Protein AF-A0A809ZMF0-F1 (afdb_monomer)

Structure (mmCIF, N/CA/C/O backbone):
data_AF-A0A809ZMF0-F1
#
_entry.id   AF-A0A809ZMF0-F1
#
loop_
_atom_site.group_PDB
_atom_site.id
_atom_site.type_symbol
_atom_site.label_atom_id
_atom_site.label_alt_id
_atom_site.label_comp_id
_atom_site.label_asym_id
_atom_site.label_entity_id
_atom_site.label_seq_id
_atom_site.pdbx_PDB_ins_code
_atom_site.Cartn_x
_atom_site.Cartn_y
_atom_site.Cartn_z
_atom_site.occupancy
_atom_site.B_iso_or_equiv
_atom_site.auth_seq_id
_atom_site.auth_comp_id
_atom_site.auth_asym_id
_atom_site.auth_atom_id
_atom_site.pdbx_PDB_model_num
ATOM 1 N N . MET A 1 1 ? -4.262 -4.858 13.410 1.00 76.00 1 MET A N 1
ATOM 2 C CA . MET A 1 1 ? -3.604 -6.180 13.36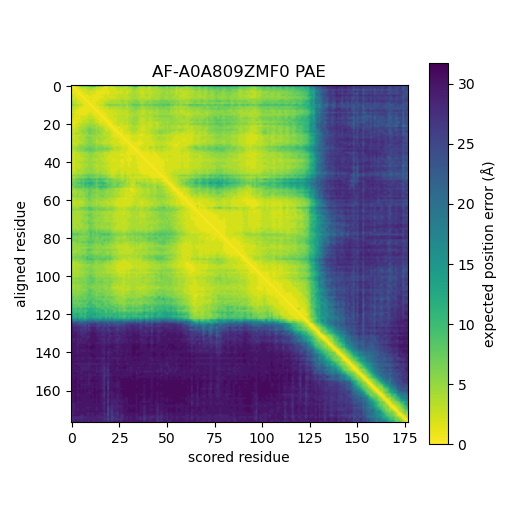9 1.00 76.00 1 MET A CA 1
ATOM 3 C C . MET A 1 1 ? -3.604 -6.639 11.927 1.00 76.00 1 MET A C 1
ATOM 5 O O . MET A 1 1 ? -4.575 -6.348 11.237 1.00 76.00 1 MET A O 1
ATOM 9 N N . ASP A 1 2 ? -2.528 -7.274 11.480 1.00 91.38 2 ASP A N 1
ATOM 10 C CA . ASP A 1 2 ? -2.318 -7.711 10.095 1.00 91.38 2 ASP A CA 1
ATOM 11 C C . ASP A 1 2 ? -2.327 -9.248 10.061 1.00 91.38 2 ASP A C 1
ATOM 13 O O . ASP A 1 2 ? -1.686 -9.885 10.899 1.00 91.38 2 ASP A O 1
ATOM 17 N N . LEU A 1 3 ? -3.128 -9.838 9.174 1.00 93.12 3 LEU A N 1
ATOM 18 C CA . 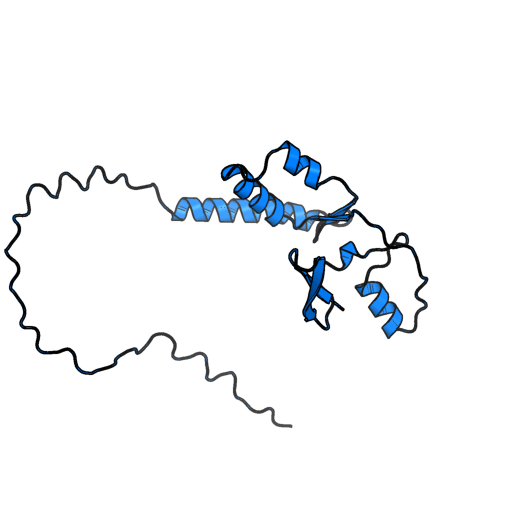LEU A 1 3 ? -3.384 -11.280 9.130 1.00 93.12 3 LEU A CA 1
ATOM 19 C C . LEU A 1 3 ? -3.165 -11.790 7.713 1.00 93.12 3 LEU A C 1
ATOM 21 O O . LEU A 1 3 ? -3.863 -11.361 6.792 1.00 93.12 3 LEU A O 1
ATOM 25 N N . ASP A 1 4 ? -2.271 -12.761 7.565 1.00 93.62 4 ASP A N 1
ATOM 26 C CA . ASP A 1 4 ? -2.007 -13.377 6.273 1.00 93.62 4 ASP A CA 1
ATOM 27 C C . ASP A 1 4 ? -2.771 -14.686 6.161 1.00 93.62 4 ASP A C 1
ATOM 29 O O . ASP A 1 4 ? -2.577 -15.613 6.947 1.00 93.62 4 ASP A O 1
ATOM 33 N N . PHE A 1 5 ? -3.634 -14.780 5.155 1.00 95.62 5 PHE A N 1
ATOM 34 C CA . PHE A 1 5 ? -4.376 -15.994 4.850 1.00 95.62 5 PHE A CA 1
ATOM 35 C C . PHE A 1 5 ? -3.988 -16.529 3.481 1.00 95.62 5 PHE A C 1
ATOM 37 O O . PHE A 1 5 ? -3.775 -15.777 2.530 1.00 95.62 5 PHE A O 1
ATOM 44 N N . ARG A 1 6 ? -3.984 -17.854 3.355 1.00 96.88 6 ARG A N 1
ATOM 45 C CA . ARG A 1 6 ? -3.911 -18.539 2.066 1.00 96.88 6 ARG A CA 1
ATOM 46 C C . ARG A 1 6 ? -5.195 -19.301 1.819 1.00 96.88 6 ARG A C 1
ATOM 48 O O . ARG A 1 6 ? -5.624 -20.079 2.666 1.00 96.88 6 ARG A O 1
ATOM 55 N N . PHE A 1 7 ? -5.782 -19.092 0.648 1.00 97.25 7 PHE A N 1
ATOM 56 C CA . PHE A 1 7 ? -6.872 -19.931 0.177 1.00 97.25 7 PHE A CA 1
ATOM 57 C C . PHE A 1 7 ? -6.319 -21.290 -0.266 1.00 97.25 7 PHE A C 1
ATOM 59 O O . PHE A 1 7 ? -5.388 -21.344 -1.072 1.00 97.25 7 PHE A O 1
ATOM 66 N N . ASP A 1 8 ? -6.856 -22.377 0.282 1.00 97.50 8 ASP A N 1
ATOM 67 C CA . ASP A 1 8 ? -6.567 -23.737 -0.163 1.00 97.50 8 ASP A CA 1
ATOM 68 C C . ASP A 1 8 ? -7.712 -24.229 -1.054 1.00 97.50 8 ASP A C 1
ATOM 70 O O . ASP A 1 8 ? -8.834 -24.454 -0.604 1.00 97.50 8 ASP A O 1
ATOM 74 N N . GLU A 1 9 ? -7.423 -24.390 -2.345 1.00 97.31 9 GLU A N 1
ATOM 75 C CA . GLU A 1 9 ? -8.412 -24.803 -3.345 1.00 97.31 9 GLU A CA 1
ATOM 76 C C . GLU A 1 9 ? -8.923 -26.233 -3.124 1.00 97.31 9 GLU A C 1
ATOM 78 O O . GLU A 1 9 ? -10.018 -26.568 -3.572 1.00 97.31 9 GLU A O 1
ATOM 83 N N . ARG A 1 10 ? -8.165 -27.083 -2.417 1.00 97.75 10 ARG A N 1
ATOM 84 C CA . ARG A 1 10 ? -8.522 -28.497 -2.215 1.00 97.75 10 ARG A CA 1
ATOM 85 C C . ARG A 1 10 ? -9.695 -28.664 -1.259 1.00 97.75 10 ARG A C 1
ATOM 87 O O . ARG A 1 10 ? -10.502 -29.567 -1.440 1.00 97.75 10 ARG A O 1
ATOM 94 N N . ASP A 1 11 ? -9.768 -27.812 -0.239 1.00 97.38 11 ASP A N 1
ATOM 95 C CA . ASP A 1 11 ? -10.825 -27.839 0.774 1.00 97.38 11 ASP A CA 1
ATOM 96 C C . ASP A 1 11 ? -11.678 -26.559 0.808 1.00 97.38 11 ASP A C 1
ATOM 98 O O . ASP A 1 11 ? -12.585 -26.466 1.634 1.00 97.38 11 ASP A O 1
ATOM 102 N N . GLN A 1 12 ? -11.436 -25.620 -0.119 1.00 97.62 12 GLN A N 1
ATOM 103 C CA . GLN A 1 12 ? -12.164 -24.357 -0.294 1.00 97.62 12 GLN A CA 1
ATOM 104 C C . GLN A 1 12 ? -12.179 -23.487 0.973 1.00 97.62 12 GLN A C 1
ATOM 106 O O . GLN A 1 12 ? -13.163 -22.805 1.271 1.00 97.62 12 GLN A O 1
ATOM 111 N N . LYS A 1 13 ? -11.089 -23.512 1.750 1.00 97.94 13 LYS A N 1
ATOM 112 C CA . LYS A 1 13 ? -10.972 -22.770 3.013 1.00 97.94 13 LYS A CA 1
ATOM 113 C C . LYS A 1 13 ? -9.764 -21.845 3.020 1.00 97.94 13 LYS A C 1
ATOM 115 O O . LYS A 1 13 ? -8.704 -22.156 2.484 1.00 97.94 13 LYS A O 1
ATOM 120 N N . TYR A 1 14 ? -9.912 -20.714 3.706 1.00 97.69 14 TYR A N 1
ATOM 121 C CA . TYR A 1 14 ? -8.783 -19.862 4.067 1.00 97.69 14 TYR A CA 1
ATOM 122 C C . TYR A 1 14 ? -8.079 -20.418 5.304 1.00 97.69 14 TYR A C 1
ATOM 124 O O . TYR A 1 14 ? -8.716 -20.723 6.313 1.00 97.69 14 TYR A O 1
ATOM 132 N N . LYS A 1 15 ? -6.755 -20.531 5.225 1.00 97.06 15 LYS A N 1
ATOM 133 C CA . LYS A 1 15 ? -5.882 -20.989 6.307 1.00 97.06 15 LYS A CA 1
ATOM 134 C C . LYS A 1 15 ? -4.989 -19.833 6.733 1.00 97.06 15 LYS A C 1
ATOM 136 O O . LYS A 1 15 ? -4.375 -19.194 5.878 1.00 97.06 15 LYS A O 1
ATOM 141 N N . LEU A 1 16 ? -4.956 -19.550 8.035 1.00 97.06 16 LEU A N 1
ATOM 142 C CA . LEU A 1 16 ? -4.083 -18.524 8.602 1.00 97.06 16 LEU A CA 1
ATOM 143 C C . LEU A 1 16 ? -2.626 -18.968 8.431 1.00 97.06 16 LEU A C 1
ATOM 145 O O . LEU A 1 16 ? -2.267 -20.070 8.843 1.00 97.06 16 LEU A O 1
ATOM 149 N N . LEU A 1 17 ? -1.820 -18.124 7.795 1.00 95.88 17 LEU A N 1
ATOM 150 C CA . LEU A 1 17 ? -0.385 -18.315 7.617 1.00 95.88 17 LEU A CA 1
ATOM 151 C C . LEU A 1 17 ? 0.405 -17.620 8.718 1.00 95.88 17 LEU A C 1
ATOM 153 O O . LEU A 1 17 ? 1.296 -18.231 9.298 1.00 95.88 17 LEU A O 1
ATOM 157 N N . ASP A 1 18 ? 0.081 -16.355 8.979 1.00 94.94 18 ASP A N 1
ATOM 158 C CA . ASP A 1 18 ? 0.818 -15.535 9.930 1.00 94.94 18 ASP A CA 1
ATOM 159 C C . ASP A 1 18 ? -0.102 -14.535 10.634 1.00 94.94 18 ASP A C 1
ATOM 161 O O . ASP A 1 18 ? -1.092 -14.046 10.078 1.00 94.94 18 ASP A O 1
ATOM 165 N N . PHE A 1 19 ? 0.250 -14.240 11.879 1.00 94.25 19 PHE A N 1
ATOM 166 C CA . PHE A 1 19 ? -0.406 -13.264 12.728 1.00 94.25 19 PHE A CA 1
ATOM 167 C C . PHE A 1 19 ? 0.614 -12.191 13.087 1.00 94.25 19 PHE A C 1
ATOM 169 O O . PHE A 1 19 ? 1.481 -12.390 13.935 1.00 94.25 19 PHE A O 1
ATOM 176 N N . ASN A 1 20 ? 0.488 -11.031 12.452 1.00 93.62 20 ASN A N 1
ATOM 177 C CA . ASN A 1 20 ? 1.397 -9.915 12.636 1.00 93.62 20 ASN A CA 1
ATOM 178 C C . ASN A 1 20 ? 0.768 -8.909 13.615 1.00 93.62 20 ASN A C 1
ATOM 180 O O . ASN A 1 20 ? -0.132 -8.152 13.221 1.00 93.62 20 ASN A O 1
ATOM 184 N N . PRO A 1 21 ? 1.229 -8.834 14.884 1.00 91.62 21 PRO A N 1
ATOM 185 C CA . PRO A 1 21 ? 0.686 -7.920 15.887 1.00 91.62 21 PRO A CA 1
ATOM 186 C C . PRO A 1 21 ? 1.174 -6.475 15.678 1.00 91.62 21 PRO A C 1
ATOM 188 O O . PRO A 1 21 ? 1.644 -5.803 16.589 1.00 91.62 21 PRO A O 1
ATOM 191 N N . ARG A 1 22 ? 1.094 -5.997 14.437 1.00 91.44 22 ARG A N 1
ATOM 192 C CA . ARG A 1 22 ? 1.467 -4.657 13.993 1.00 91.44 22 ARG A CA 1
ATOM 193 C C . ARG A 1 22 ? 0.468 -4.162 12.952 1.00 91.44 22 ARG A C 1
ATOM 195 O O . ARG A 1 22 ? -0.438 -4.881 12.526 1.00 91.44 22 ARG A O 1
ATOM 202 N N . ILE A 1 23 ? 0.621 -2.907 12.553 1.00 91.94 23 ILE A N 1
ATOM 203 C CA . ILE A 1 23 ? -0.071 -2.364 11.386 1.00 91.94 23 ILE A CA 1
ATOM 204 C C . ILE A 1 23 ? 0.662 -2.862 10.131 1.00 91.94 23 ILE A C 1
ATOM 206 O O . ILE A 1 23 ? 1.892 -2.801 10.052 1.00 91.94 23 ILE A O 1
ATOM 210 N N . GLY A 1 24 ? -0.090 -3.403 9.171 1.00 90.06 24 GLY A N 1
ATOM 211 C CA . GLY A 1 24 ? 0.446 -3.832 7.879 1.00 90.06 24 GLY A CA 1
ATOM 212 C C . GLY A 1 24 ? 0.831 -2.636 7.012 1.00 90.06 24 GLY A C 1
ATOM 213 O O . GLY A 1 24 ? 0.201 -1.588 7.098 1.00 90.06 24 GLY A O 1
ATOM 214 N N . ALA A 1 25 ? 1.836 -2.773 6.144 1.00 87.88 25 ALA A N 1
ATOM 215 C CA . ALA A 1 25 ? 2.306 -1.663 5.301 1.00 87.88 25 ALA A CA 1
ATOM 216 C C . ALA A 1 25 ? 1.202 -1.092 4.384 1.00 87.88 25 ALA A C 1
ATOM 218 O O . ALA A 1 25 ? 1.157 0.105 4.121 1.00 87.88 25 ALA A O 1
ATOM 219 N N . GLN A 1 26 ? 0.271 -1.945 3.959 1.00 91.25 26 GLN A N 1
ATOM 220 C CA . GLN A 1 26 ? -0.854 -1.615 3.083 1.00 91.25 26 GLN A CA 1
ATOM 221 C C . GLN A 1 26 ? -2.093 -1.085 3.822 1.00 91.25 26 GLN A C 1
ATOM 223 O O . GLN A 1 26 ? -3.161 -1.006 3.231 1.00 91.25 26 GLN A O 1
ATOM 228 N N . PHE A 1 27 ? -1.995 -0.713 5.104 1.00 92.06 27 PHE A N 1
ATOM 229 C CA . PHE A 1 27 ? -3.157 -0.387 5.948 1.00 92.06 27 PHE A CA 1
ATOM 230 C C . PHE A 1 27 ? -4.105 0.685 5.383 1.00 92.06 27 PHE A C 1
ATOM 232 O O . PHE A 1 27 ? -5.290 0.687 5.713 1.00 92.06 27 PHE A O 1
ATOM 239 N N . ARG A 1 28 ? -3.608 1.589 4.528 1.00 91.88 28 ARG A N 1
ATOM 240 C CA . ARG A 1 28 ? -4.425 2.627 3.881 1.00 91.88 28 ARG A CA 1
ATOM 241 C C . ARG A 1 28 ? -5.459 2.071 2.899 1.00 91.88 28 ARG A C 1
ATOM 243 O O . ARG A 1 28 ? -6.439 2.748 2.607 1.00 91.88 28 ARG A O 1
ATOM 250 N N . VAL A 1 29 ? -5.322 0.827 2.438 1.00 92.75 29 VAL A N 1
ATOM 251 C CA . VAL A 1 29 ? -6.387 0.178 1.652 1.00 92.75 29 VAL A CA 1
ATOM 252 C C . VAL A 1 29 ? -7.655 -0.056 2.476 1.00 92.75 29 VAL A C 1
ATOM 254 O O . VAL A 1 29 ? -8.724 -0.221 1.903 1.00 92.75 29 VAL A O 1
ATOM 257 N N . PHE A 1 30 ? -7.565 -0.006 3.808 1.00 91.62 30 PHE A N 1
ATOM 258 C CA . PHE A 1 30 ? -8.699 -0.130 4.725 1.00 91.62 30 PHE A CA 1
ATOM 259 C C . PHE A 1 30 ? -9.255 1.232 5.167 1.00 91.62 30 PHE A C 1
ATOM 261 O O . PHE A 1 30 ? -9.835 1.341 6.243 1.00 91.62 30 PHE A O 1
ATOM 268 N N . VAL A 1 31 ? -9.071 2.281 4.357 1.00 93.19 31 VAL A N 1
ATOM 269 C CA . VAL A 1 31 ? -9.739 3.569 4.579 1.00 93.19 31 VAL A CA 1
ATOM 270 C C . VAL A 1 31 ? -11.236 3.416 4.316 1.00 93.19 31 VAL A C 1
ATOM 272 O O . VAL A 1 31 ? -11.661 3.038 3.213 1.00 93.19 31 VAL A O 1
ATOM 275 N N . ASP A 1 32 ? -12.023 3.757 5.325 1.00 93.44 32 ASP A N 1
ATOM 276 C CA . ASP A 1 32 ? -13.479 3.735 5.269 1.00 93.44 32 ASP A CA 1
ATOM 277 C C . ASP A 1 32 ? -14.069 4.897 4.434 1.00 93.44 32 ASP A C 1
ATOM 279 O O . ASP A 1 32 ? -13.342 5.720 3.863 1.00 93.44 32 ASP A O 1
ATOM 283 N N . ASP A 1 33 ? -15.395 4.945 4.282 1.00 92.81 33 ASP A N 1
ATOM 284 C CA . ASP A 1 33 ? -16.080 5.982 3.494 1.00 92.81 33 ASP A CA 1
ATOM 285 C C . ASP A 1 33 ? -16.070 7.371 4.157 1.00 92.81 33 ASP A C 1
ATOM 287 O O . ASP A 1 33 ? -16.362 8.369 3.495 1.00 92.81 33 ASP A O 1
ATOM 291 N N . ASN A 1 34 ? -15.637 7.451 5.417 1.00 92.19 34 ASN A N 1
ATOM 292 C CA . ASN A 1 34 ? 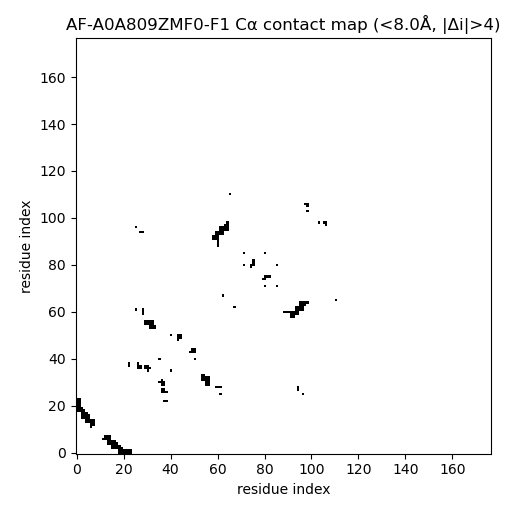-15.430 8.682 6.173 1.00 92.19 34 ASN A CA 1
ATOM 293 C C . ASN A 1 34 ? -13.936 9.071 6.306 1.00 92.19 34 ASN A C 1
ATOM 295 O O . ASN A 1 34 ? -13.590 9.993 7.047 1.00 92.19 34 ASN A O 1
ATOM 299 N N . GLY A 1 35 ? -13.033 8.393 5.587 1.00 90.94 35 GLY A N 1
ATOM 300 C CA . GLY A 1 35 ? -11.606 8.731 5.533 1.00 90.94 35 GLY A CA 1
ATOM 301 C C . GLY A 1 35 ? -10.770 8.265 6.734 1.00 90.94 35 GLY A C 1
ATOM 302 O O . GLY A 1 35 ? -9.611 8.675 6.869 1.00 90.94 35 GLY A O 1
ATOM 303 N N . LEU A 1 36 ? -11.319 7.425 7.611 1.00 94.44 36 LEU A N 1
ATOM 304 C CA . LEU A 1 36 ? -10.595 6.848 8.736 1.00 94.44 36 LEU A CA 1
ATOM 305 C C . LEU A 1 36 ? -9.824 5.602 8.283 1.00 94.44 36 LEU A C 1
ATOM 307 O O . LEU A 1 36 ? -10.399 4.650 7.763 1.00 94.44 36 LEU A O 1
ATOM 311 N N . ASP A 1 37 ? -8.510 5.613 8.498 1.00 93.69 37 ASP A N 1
ATOM 312 C CA . ASP A 1 37 ? -7.637 4.451 8.318 1.00 93.69 37 ASP A CA 1
ATOM 313 C C . ASP A 1 37 ? -7.329 3.762 9.658 1.00 93.69 37 ASP A C 1
ATOM 315 O O . ASP A 1 37 ? -7.604 4.291 10.738 1.00 93.69 37 ASP A O 1
ATOM 319 N N . VAL A 1 38 ? -6.714 2.579 9.586 1.00 92.56 38 VAL A N 1
ATOM 320 C CA . VAL A 1 38 ? -6.362 1.756 10.756 1.00 92.56 38 VAL A CA 1
ATOM 321 C C . VAL A 1 38 ? -5.437 2.488 11.734 1.00 92.56 38 VAL A C 1
ATOM 323 O O . VAL A 1 38 ? -5.591 2.336 12.945 1.00 92.56 38 VAL A O 1
ATOM 326 N N . ALA A 1 39 ? -4.486 3.286 11.241 1.00 94.25 39 ALA A N 1
ATOM 327 C CA . ALA A 1 39 ? -3.541 3.999 12.097 1.00 94.25 39 ALA A CA 1
ATOM 328 C C . ALA A 1 39 ? -4.233 5.143 12.854 1.00 94.25 39 ALA A C 1
ATOM 330 O O . ALA A 1 39 ? -4.044 5.293 14.060 1.00 94.25 39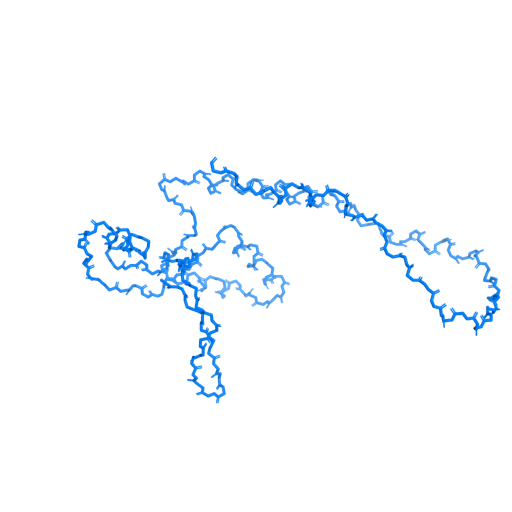 ALA A O 1
ATOM 331 N N . ARG A 1 40 ? -5.096 5.909 12.177 1.00 94.19 40 ARG A N 1
ATOM 332 C CA . ARG A 1 40 ? -5.925 6.954 12.795 1.00 94.19 40 ARG A CA 1
ATOM 333 C C . ARG A 1 40 ? -6.951 6.372 13.761 1.00 94.19 40 ARG A C 1
ATOM 335 O O . ARG A 1 40 ? -7.211 6.985 14.793 1.00 94.19 40 ARG A O 1
ATOM 342 N N . ALA A 1 41 ? -7.522 5.208 13.451 1.00 93.56 41 ALA A N 1
ATOM 343 C CA . ALA A 1 41 ? -8.418 4.500 14.358 1.00 93.56 41 ALA A CA 1
ATOM 344 C C . ALA A 1 41 ? -7.687 4.089 15.645 1.00 93.56 41 ALA A C 1
ATOM 346 O O . ALA A 1 41 ? -8.171 4.396 16.731 1.00 93.56 41 ALA A O 1
ATOM 347 N N . LEU A 1 42 ? -6.493 3.493 15.526 1.00 93.31 42 LEU A N 1
ATOM 348 C CA . LEU A 1 42 ? -5.651 3.137 16.673 1.00 93.31 42 LEU A CA 1
ATOM 349 C C . LEU A 1 42 ? -5.265 4.368 17.503 1.00 93.31 42 LEU A C 1
ATOM 351 O O . LEU A 1 42 ? -5.347 4.339 18.724 1.00 93.31 42 LEU A O 1
ATOM 355 N N . TYR A 1 43 ? -4.877 5.467 16.853 1.00 95.44 43 TYR A N 1
ATOM 356 C CA . TYR A 1 43 ? -4.566 6.716 17.548 1.00 95.44 43 TYR A CA 1
ATOM 357 C C . TYR A 1 43 ? -5.757 7.232 18.369 1.00 95.44 43 TYR A C 1
ATOM 359 O O . TYR A 1 43 ? -5.593 7.618 19.527 1.00 95.44 43 TYR A O 1
ATOM 367 N N . ARG A 1 44 ? -6.962 7.231 17.787 1.00 95.56 44 ARG A N 1
ATOM 368 C CA . ARG A 1 44 ? -8.180 7.667 18.484 1.00 95.56 44 ARG A CA 1
ATOM 369 C C . ARG A 1 44 ? -8.500 6.773 19.674 1.00 95.56 44 ARG A C 1
ATOM 371 O O . ARG A 1 44 ? -8.795 7.300 20.738 1.00 95.56 44 ARG A O 1
ATOM 378 N N . ASP A 1 45 ? -8.376 5.461 19.505 1.00 93.56 45 ASP A N 1
ATOM 379 C CA . ASP A 1 45 ? -8.571 4.481 20.575 1.00 93.56 45 ASP A CA 1
ATOM 380 C C . ASP A 1 45 ? -7.611 4.732 21.751 1.00 93.56 45 ASP A C 1
ATOM 382 O O . ASP A 1 45 ? -8.046 4.957 22.879 1.00 93.56 45 ASP A O 1
ATOM 386 N N . LEU A 1 46 ? -6.310 4.853 21.467 1.00 95.75 46 LEU A N 1
ATOM 387 C CA . LEU A 1 46 ? -5.276 5.111 22.477 1.00 95.75 46 LEU A CA 1
ATOM 388 C C . LEU A 1 46 ? -5.414 6.470 23.179 1.00 95.75 46 LEU A C 1
ATOM 390 O O . LEU A 1 46 ? -4.905 6.646 24.283 1.00 95.75 46 LEU A O 1
ATOM 394 N N . THR A 1 47 ? -6.078 7.439 22.548 1.00 97.94 47 THR A N 1
ATOM 395 C CA . THR A 1 47 ? -6.306 8.780 23.112 1.00 97.94 47 THR A CA 1
ATOM 396 C C . THR A 1 47 ? -7.714 8.967 23.681 1.00 97.94 47 THR A C 1
ATOM 398 O O . THR A 1 47 ? -8.069 10.079 24.068 1.00 97.94 47 THR A O 1
ATOM 401 N N . GLY A 1 48 ? -8.527 7.906 23.742 1.00 96.88 48 GLY A N 1
ATOM 402 C CA . GLY A 1 48 ? -9.892 7.954 24.275 1.00 96.88 48 GLY A CA 1
ATOM 403 C C . GLY A 1 48 ? -10.882 8.753 23.418 1.00 96.88 48 GLY A C 1
ATOM 404 O O . GLY A 1 48 ? -11.952 9.134 23.892 1.00 96.88 48 GLY A O 1
ATOM 405 N N . GLN A 1 49 ? -10.545 9.032 22.158 1.00 96.81 49 GLN A N 1
ATOM 406 C CA . GLN A 1 49 ? -11.436 9.711 21.223 1.00 96.81 49 GLN A CA 1
ATOM 407 C C . GLN A 1 49 ? -12.485 8.744 20.676 1.00 96.81 49 GLN A C 1
ATOM 409 O O . GLN A 1 49 ? -12.232 7.561 20.451 1.00 96.81 49 GLN A O 1
ATOM 414 N N . THR A 1 50 ? -13.672 9.263 20.371 1.00 91.88 50 THR A N 1
ATOM 415 C CA . THR A 1 50 ? -14.723 8.447 19.763 1.00 91.88 50 THR A CA 1
ATOM 416 C C . THR A 1 50 ? -14.377 8.081 18.315 1.00 91.88 50 THR A C 1
ATOM 418 O O . THR A 1 50 ? -13.989 8.916 17.487 1.00 91.88 50 THR A O 1
ATOM 421 N N . VAL A 1 51 ? -14.542 6.797 17.995 1.00 89.25 51 VAL A N 1
ATOM 422 C CA . VAL A 1 51 ? -14.428 6.263 16.635 1.00 89.25 51 VAL A CA 1
ATOM 423 C C . VAL A 1 51 ? -15.830 5.988 16.113 1.00 89.25 51 VAL A C 1
ATOM 425 O O . VAL A 1 51 ? -16.527 5.082 16.570 1.00 89.25 51 VAL A O 1
ATOM 428 N N . ARG A 1 52 ? -16.270 6.798 15.150 1.00 86.94 52 ARG A N 1
ATOM 429 C CA . ARG A 1 52 ? -17.567 6.612 14.503 1.00 86.94 52 ARG A CA 1
ATOM 430 C C . ARG A 1 52 ? -17.431 5.501 13.466 1.00 86.94 52 ARG A C 1
ATOM 432 O O . ARG A 1 52 ? -16.601 5.606 12.570 1.00 86.94 52 ARG A O 1
ATOM 439 N N . ARG A 1 53 ? -18.234 4.443 13.592 1.00 87.50 53 ARG A N 1
ATOM 440 C CA . ARG A 1 53 ? -18.260 3.363 12.598 1.00 87.50 53 ARG A CA 1
ATOM 441 C C . ARG A 1 53 ? -18.773 3.900 11.268 1.00 87.50 53 ARG A C 1
ATOM 443 O O . ARG A 1 53 ? -19.756 4.640 11.240 1.00 87.50 53 ARG A O 1
ATOM 450 N N . SER A 1 54 ? -18.133 3.484 10.190 1.00 91.06 54 SER A N 1
ATOM 451 C CA . SER A 1 54 ? -18.542 3.800 8.830 1.00 91.06 54 SER A CA 1
ATOM 452 C C . SER A 1 54 ? -18.272 2.589 7.924 1.00 91.06 54 SER A C 1
ATOM 454 O O . SER A 1 54 ? -17.832 1.541 8.416 1.00 91.06 54 SER A O 1
ATOM 456 N N . LYS A 1 55 ? -18.635 2.661 6.642 1.00 92.19 55 LYS A N 1
ATOM 457 C CA . LYS A 1 55 ? -18.557 1.486 5.765 1.00 92.19 55 LYS A CA 1
ATOM 458 C C . LYS A 1 55 ? -17.158 1.354 5.181 1.00 92.19 55 LYS A C 1
ATOM 460 O O . LYS A 1 55 ? -16.576 2.321 4.697 1.00 92.19 55 LYS A O 1
ATOM 465 N N . GLN A 1 56 ? -16.647 0.126 5.161 1.00 89.44 56 GLN A N 1
ATOM 466 C CA . GLN A 1 56 ? -15.452 -0.185 4.389 1.00 89.44 56 GLN A CA 1
ATOM 467 C C . GLN A 1 56 ? -15.728 0.032 2.895 1.00 89.44 56 GLN A C 1
ATOM 469 O O . GLN A 1 56 ? -16.799 -0.308 2.389 1.00 89.44 56 GLN A O 1
ATOM 474 N N . VAL A 1 57 ? -14.752 0.610 2.195 1.00 90.56 57 VAL A N 1
ATOM 475 C CA . VAL A 1 57 ? -14.811 0.822 0.746 1.00 90.56 57 VAL A CA 1
ATOM 476 C C . VAL A 1 57 ? -14.018 -0.275 0.047 1.00 90.56 57 VAL A C 1
ATOM 478 O O . VAL A 1 57 ? -12.788 -0.275 0.091 1.00 90.56 57 VAL A O 1
ATOM 481 N N . ASP A 1 58 ? -14.726 -1.171 -0.633 1.00 90.56 58 ASP A N 1
ATOM 482 C CA . ASP A 1 58 ? -14.124 -2.250 -1.417 1.00 90.56 58 ASP A CA 1
ATOM 483 C C . ASP A 1 58 ? -13.633 -1.777 -2.795 1.00 90.56 58 ASP A C 1
ATOM 485 O O . ASP A 1 58 ? -13.975 -0.697 -3.285 1.00 90.56 58 ASP A O 1
ATOM 489 N N . GLY A 1 59 ? -12.812 -2.606 -3.448 1.00 90.75 59 GLY A N 1
ATOM 490 C CA . GLY A 1 59 ? -12.316 -2.336 -4.802 1.00 90.75 59 GLY A CA 1
ATOM 491 C C . GLY A 1 59 ? -11.264 -1.225 -4.872 1.00 90.75 59 GLY A C 1
ATOM 492 O O . GLY A 1 59 ? -11.1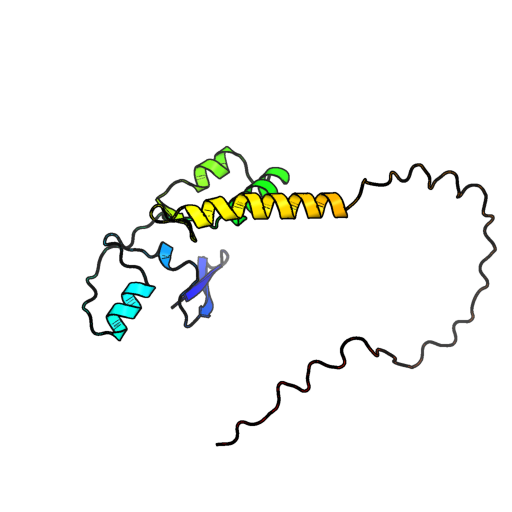09 -0.570 -5.910 1.00 90.75 59 GLY A O 1
ATOM 493 N N . ARG A 1 60 ? -10.550 -0.981 -3.767 1.00 92.25 60 ARG A N 1
ATOM 494 C CA . ARG A 1 60 ? -9.347 -0.148 -3.773 1.00 92.25 60 ARG A CA 1
ATOM 495 C C . ARG A 1 60 ? -8.180 -0.919 -4.387 1.00 92.25 60 ARG A C 1
ATOM 497 O O . ARG A 1 60 ? -7.989 -2.098 -4.113 1.00 92.25 60 ARG A O 1
ATOM 504 N N . VAL A 1 61 ? -7.401 -0.228 -5.207 1.00 93.50 61 VAL A N 1
ATOM 505 C CA . VAL A 1 61 ? -6.193 -0.738 -5.852 1.00 93.50 61 VAL A CA 1
ATOM 506 C C . VAL A 1 61 ? -5.010 -0.052 -5.194 1.00 93.50 61 VAL A C 1
ATOM 508 O O . VAL A 1 61 ? -4.870 1.167 -5.309 1.00 93.50 61 VAL A O 1
ATOM 511 N N . PHE A 1 62 ? -4.186 -0.827 -4.496 1.00 93.88 62 PHE A N 1
ATOM 512 C CA . PHE A 1 62 ? -2.928 -0.330 -3.954 1.00 93.88 62 PHE A CA 1
ATOM 513 C C . PHE A 1 62 ? -1.902 -0.211 -5.076 1.00 93.88 62 PHE A C 1
ATOM 515 O O . PHE A 1 62 ? -1.752 -1.145 -5.861 1.00 93.88 62 PHE A O 1
ATOM 522 N N . VAL A 1 63 ? -1.224 0.930 -5.150 1.00 95.00 63 VAL A N 1
ATOM 523 C CA . VAL A 1 63 ? -0.186 1.189 -6.147 1.00 95.00 63 VAL A CA 1
ATOM 524 C C . VAL A 1 63 ? 1.110 1.488 -5.410 1.00 95.00 63 VAL A C 1
ATOM 526 O O . VAL A 1 63 ? 1.167 2.448 -4.645 1.00 95.00 63 VAL A O 1
ATOM 529 N N . LEU A 1 64 ? 2.137 0.669 -5.633 1.00 94.56 64 LEU A N 1
ATOM 530 C CA . LEU A 1 64 ? 3.463 0.855 -5.049 1.00 94.56 64 LEU A CA 1
ATOM 531 C C . LEU A 1 64 ? 4.399 1.490 -6.073 1.00 94.56 64 LEU A C 1
ATOM 533 O O . LEU A 1 64 ? 5.085 0.820 -6.845 1.00 94.56 64 LEU A O 1
ATOM 537 N N . GLU A 1 65 ? 4.447 2.811 -6.096 1.00 92.62 65 GLU A N 1
ATOM 538 C CA . GLU A 1 65 ? 5.327 3.531 -7.004 1.00 92.62 65 GLU A CA 1
ATOM 539 C C . GLU A 1 65 ? 6.762 3.488 -6.495 1.00 92.62 65 GLU A C 1
ATOM 541 O O . GLU A 1 65 ? 6.977 3.548 -5.283 1.00 92.62 65 GLU A O 1
ATOM 546 N N . PRO A 1 66 ? 7.782 3.500 -7.367 1.00 92.88 66 PRO A N 1
ATOM 547 C CA . PRO A 1 66 ? 7.855 3.204 -8.810 1.00 92.88 66 PRO A CA 1
ATOM 548 C C . PRO A 1 66 ? 8.015 1.702 -9.136 1.00 92.88 66 PRO A C 1
ATOM 550 O O . PRO A 1 66 ? 8.192 1.315 -10.299 1.00 92.88 66 PRO A O 1
ATOM 553 N N . GLU A 1 67 ? 7.996 0.853 -8.115 1.00 92.19 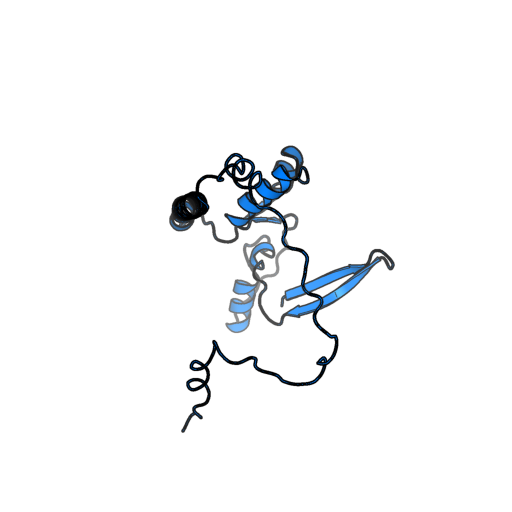67 GLU A N 1
ATOM 554 C CA . GLU A 1 67 ? 8.145 -0.597 -8.200 1.00 92.19 67 GLU A CA 1
ATOM 555 C C . GLU A 1 67 ? 7.075 -1.249 -9.085 1.00 92.19 67 GLU A C 1
ATOM 557 O O . GLU A 1 67 ? 7.429 -2.103 -9.899 1.00 92.19 67 GLU A O 1
ATOM 562 N N . ASP A 1 68 ? 5.824 -0.790 -9.035 1.00 93.75 68 ASP A N 1
ATOM 563 C CA . ASP A 1 68 ? 4.731 -1.285 -9.880 1.00 93.75 68 ASP A CA 1
ATOM 564 C C . ASP A 1 68 ? 5.022 -1.109 -11.368 1.00 93.75 68 ASP A C 1
ATOM 566 O O . ASP A 1 68 ? 4.768 -2.014 -12.168 1.00 93.75 68 ASP A O 1
ATOM 570 N N . LEU A 1 69 ? 5.617 0.022 -11.762 1.00 92.19 69 LEU A N 1
ATOM 571 C CA . LEU A 1 69 ? 6.018 0.235 -13.152 1.00 92.19 69 LEU A CA 1
ATOM 572 C C . LEU A 1 69 ? 7.120 -0.753 -13.546 1.00 92.19 69 LEU A C 1
ATOM 574 O O . LEU A 1 69 ? 7.066 -1.360 -14.617 1.00 92.19 69 LEU A O 1
ATOM 578 N N . ARG A 1 70 ? 8.115 -0.947 -12.674 1.00 92.19 70 ARG A N 1
ATOM 579 C CA . ARG A 1 70 ? 9.222 -1.879 -12.926 1.00 92.19 70 ARG A CA 1
ATOM 580 C C . ARG A 1 70 ? 8.722 -3.321 -13.039 1.00 92.19 70 ARG A C 1
ATOM 582 O O . ARG A 1 70 ? 9.148 -4.036 -13.947 1.00 92.19 70 ARG A O 1
ATOM 589 N N . ALA A 1 71 ? 7.820 -3.734 -12.152 1.00 94.56 71 ALA A N 1
ATOM 590 C CA . ALA A 1 71 ? 7.181 -5.044 -12.184 1.00 94.56 71 ALA A CA 1
ATOM 591 C C . ALA A 1 71 ? 6.358 -5.222 -13.467 1.00 94.56 71 ALA A C 1
ATOM 593 O O . ALA A 1 71 ? 6.556 -6.200 -14.184 1.00 94.56 71 ALA A O 1
ATOM 594 N N . SER A 1 72 ? 5.537 -4.230 -13.822 1.00 94.94 72 SER A N 1
ATOM 595 C CA . SER A 1 72 ? 4.713 -4.244 -15.038 1.00 94.94 72 SER A CA 1
ATOM 596 C C . SER A 1 72 ? 5.553 -4.396 -16.308 1.00 94.94 72 SER A C 1
ATOM 598 O O . SER A 1 72 ? 5.236 -5.222 -17.161 1.00 94.94 72 SER A O 1
ATOM 600 N N . VAL A 1 73 ? 6.667 -3.660 -16.425 1.00 93.94 73 VAL A N 1
ATOM 601 C CA . VAL A 1 73 ? 7.597 -3.786 -17.562 1.00 93.94 73 VAL A CA 1
ATOM 602 C C . VAL A 1 73 ? 8.227 -5.178 -17.613 1.00 93.94 73 VAL A C 1
ATOM 604 O O . VAL A 1 73 ? 8.359 -5.753 -18.694 1.00 93.94 73 VAL A O 1
ATOM 607 N N . ASN A 1 74 ? 8.614 -5.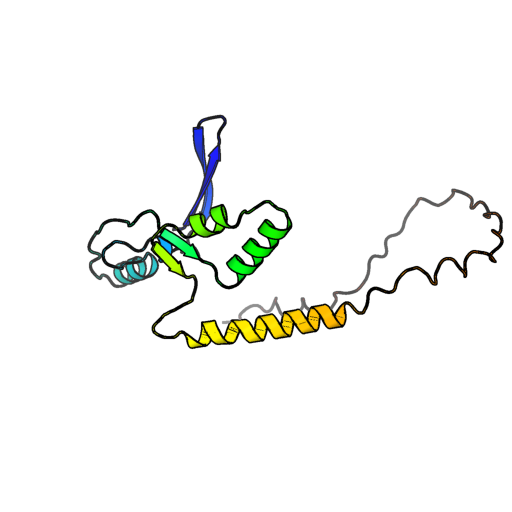739 -16.466 1.00 95.38 74 ASN A N 1
ATOM 608 C CA . ASN A 1 74 ? 9.182 -7.084 -16.410 1.00 95.38 74 ASN A CA 1
ATOM 609 C C . ASN A 1 74 ? 8.166 -8.153 -16.833 1.00 95.38 74 ASN A C 1
ATOM 611 O O . ASN A 1 74 ? 8.517 -9.020 -17.632 1.00 95.38 74 ASN A O 1
ATOM 615 N N . TYR A 1 75 ? 6.919 -8.067 -16.366 1.00 96.25 75 TYR A N 1
ATOM 616 C CA . TYR A 1 75 ? 5.856 -8.989 -16.768 1.00 96.25 75 TYR A CA 1
ATOM 617 C C . TYR A 1 75 ? 5.491 -8.845 -18.248 1.00 96.25 75 TYR A C 1
ATOM 619 O O . TYR A 1 75 ? 5.349 -9.847 -18.948 1.00 96.25 75 TYR A O 1
ATOM 627 N N . ALA A 1 76 ? 5.430 -7.616 -18.765 1.00 95.81 76 ALA A N 1
ATOM 628 C CA . ALA A 1 76 ? 5.185 -7.370 -20.184 1.00 95.81 76 ALA A CA 1
ATOM 629 C C . ALA A 1 76 ? 6.287 -7.977 -21.071 1.00 95.81 76 ALA A C 1
ATOM 631 O O . ALA A 1 76 ? 5.989 -8.627 -22.069 1.00 95.81 76 ALA A O 1
ATOM 632 N N . ARG A 1 77 ? 7.566 -7.848 -20.683 1.00 95.75 77 ARG A N 1
ATOM 633 C CA . ARG A 1 77 ? 8.702 -8.459 -21.406 1.00 95.75 77 ARG A CA 1
ATOM 634 C C . ARG A 1 77 ? 8.658 -9.986 -21.431 1.00 95.75 77 ARG A C 1
ATOM 636 O O . ARG A 1 77 ? 9.216 -10.587 -22.342 1.00 95.75 77 ARG A O 1
ATOM 643 N N . ARG A 1 78 ? 8.017 -10.604 -20.440 1.00 96.69 78 ARG A N 1
ATOM 644 C CA . ARG A 1 78 ? 7.808 -12.056 -20.362 1.00 96.69 78 ARG A CA 1
ATOM 645 C C . ARG A 1 78 ? 6.498 -12.507 -21.008 1.00 96.69 78 ARG A C 1
ATOM 647 O O . ARG A 1 78 ? 6.196 -13.690 -20.985 1.00 96.69 78 ARG A O 1
ATOM 654 N N . SER A 1 79 ? 5.735 -11.586 -21.601 1.00 94.75 79 SER A N 1
ATOM 655 C CA . SER A 1 79 ? 4.386 -11.840 -22.127 1.00 94.75 79 SER A CA 1
ATOM 656 C C . SER A 1 79 ? 3.393 -12.354 -21.070 1.00 94.75 79 SER A C 1
ATOM 658 O O . SER A 1 79 ? 2.374 -12.942 -21.412 1.00 94.75 79 SER A O 1
ATOM 660 N N . GLU A 1 80 ? 3.666 -12.098 -19.788 1.00 96.38 80 GLU A N 1
ATOM 661 C CA . GLU A 1 80 ? 2.808 -12.473 -18.653 1.00 96.38 80 GLU A CA 1
ATOM 662 C C . GLU A 1 80 ? 1.737 -11.403 -18.370 1.00 96.38 80 GLU A C 1
ATOM 664 O O . GLU A 1 80 ? 0.740 -11.671 -17.703 1.00 96.38 80 GLU A O 1
ATOM 669 N N . LEU A 1 81 ? 1.918 -10.184 -18.895 1.00 96.31 81 LEU A N 1
ATOM 670 C CA . LEU A 1 81 ? 0.994 -9.067 -18.712 1.00 96.31 81 LEU A CA 1
ATOM 671 C C . LEU A 1 81 ? 0.755 -8.326 -20.029 1.00 96.31 81 LEU A C 1
ATOM 673 O O . LEU A 1 81 ? 1.662 -7.713 -20.591 1.00 96.31 81 LEU A O 1
ATOM 677 N N . SER A 1 82 ? -0.489 -8.351 -20.509 1.00 96.38 82 SER A N 1
ATOM 678 C CA . SER A 1 82 ? -0.903 -7.568 -21.678 1.00 96.38 82 SER A CA 1
ATOM 679 C C . SER A 1 82 ? -1.212 -6.117 -21.300 1.00 96.38 82 SER A C 1
ATOM 681 O O . SER A 1 82 ? -1.623 -5.832 -20.176 1.00 96.38 82 SER A O 1
ATOM 683 N N . ALA A 1 83 ? -1.109 -5.193 -22.261 1.00 93.88 83 ALA A N 1
ATOM 684 C CA . ALA A 1 83 ? -1.462 -3.786 -22.044 1.00 93.88 83 ALA A CA 1
ATOM 685 C C . ALA A 1 83 ? -2.923 -3.604 -21.584 1.00 93.88 83 ALA A C 1
ATOM 687 O O . ALA A 1 83 ? -3.214 -2.769 -20.730 1.00 93.88 83 ALA A O 1
ATOM 688 N N . ARG A 1 84 ? -3.844 -4.426 -22.109 1.00 95.75 84 ARG A N 1
ATOM 689 C CA . ARG A 1 84 ? -5.253 -4.421 -21.694 1.00 95.75 84 ARG A CA 1
ATOM 690 C C . ARG A 1 84 ? -5.414 -4.878 -20.245 1.00 95.75 84 ARG A C 1
ATOM 692 O O . ARG A 1 84 ? -6.144 -4.231 -19.501 1.00 95.75 84 ARG A O 1
ATOM 699 N N . ALA A 1 85 ? -4.748 -5.965 -19.852 1.00 95.19 85 ALA A N 1
ATOM 700 C CA . ALA A 1 85 ? -4.786 -6.464 -18.478 1.00 95.19 85 ALA A CA 1
ATOM 701 C C . ALA A 1 85 ? -4.169 -5.454 -17.500 1.00 95.19 85 ALA A C 1
ATOM 703 O O . ALA A 1 85 ? -4.738 -5.202 -16.442 1.00 95.19 85 ALA A O 1
ATOM 704 N N . TRP A 1 86 ? -3.069 -4.809 -17.896 1.00 94.50 86 TRP A N 1
ATOM 705 C CA . TRP A 1 86 ? -2.455 -3.728 -17.129 1.00 94.50 86 TRP A CA 1
ATOM 706 C C . TRP A 1 86 ? -3.411 -2.544 -16.942 1.00 94.50 86 TRP A C 1
ATOM 708 O O . TRP A 1 86 ? -3.609 -2.089 -15.827 1.00 94.50 86 TRP A O 1
ATOM 718 N N . LEU A 1 87 ? -4.096 -2.078 -17.990 1.00 93.31 87 LEU A N 1
ATOM 719 C CA . LEU A 1 87 ? -5.074 -0.993 -17.831 1.00 93.31 87 LEU A CA 1
ATOM 720 C C . LEU A 1 87 ? -6.252 -1.404 -16.928 1.00 93.31 87 LEU A C 1
ATOM 722 O O . LEU A 1 87 ? -6.746 -0.604 -16.134 1.00 93.31 87 LEU A O 1
ATOM 726 N N . GLN A 1 88 ? -6.692 -2.660 -17.033 1.00 94.50 88 GLN A N 1
ATOM 727 C CA . GLN A 1 88 ? -7.759 -3.207 -16.197 1.00 94.50 88 GLN A CA 1
ATOM 728 C C . GLN A 1 88 ? -7.357 -3.340 -14.724 1.00 94.50 88 GLN A C 1
ATOM 730 O O . GLN A 1 88 ? -8.230 -3.185 -13.872 1.00 94.50 88 GLN A O 1
ATOM 735 N N . SER A 1 89 ? -6.077 -3.558 -14.401 1.00 92.50 89 SER A N 1
ATOM 736 C CA . SER A 1 89 ? -5.628 -3.655 -13.005 1.00 92.50 89 SER A CA 1
ATOM 737 C C . SER A 1 89 ? -5.767 -2.335 -12.242 1.00 92.50 89 SER A C 1
ATOM 739 O O . SER A 1 89 ? -5.879 -2.349 -11.024 1.00 92.50 89 SER A O 1
ATOM 741 N N . PHE A 1 90 ? -5.847 -1.196 -12.938 1.00 91.25 90 PHE A N 1
ATOM 742 C CA . PHE A 1 90 ? -6.133 0.113 -12.334 1.00 91.25 90 PHE A CA 1
ATOM 743 C C . PHE A 1 90 ? -7.633 0.415 -12.194 1.00 91.25 90 PHE A C 1
ATOM 745 O O . PHE A 1 90 ? -8.012 1.541 -11.838 1.00 91.25 90 PHE A O 1
ATOM 752 N N . LYS A 1 91 ? -8.519 -0.543 -12.490 1.00 92.50 91 LYS A N 1
ATOM 753 C CA . LYS A 1 91 ? -9.959 -0.369 -12.288 1.00 92.50 91 LYS A CA 1
ATOM 754 C C . LYS A 1 91 ? -10.262 -0.359 -10.789 1.00 92.50 91 LYS A C 1
ATOM 756 O O . LYS A 1 91 ? -10.054 -1.348 -10.104 1.00 92.50 91 LYS A O 1
ATOM 761 N N . GLY A 1 92 ? -10.794 0.759 -10.303 1.00 90.19 92 GLY A N 1
ATOM 762 C CA . GLY A 1 92 ? -11.077 0.969 -8.885 1.00 90.19 92 GLY A CA 1
ATOM 763 C C . GLY A 1 92 ? -10.527 2.296 -8.372 1.00 90.19 92 GLY A C 1
ATOM 764 O O . GLY A 1 92 ? -10.004 3.121 -9.138 1.00 90.19 92 GLY A O 1
ATOM 765 N N . ARG A 1 93 ? -10.671 2.511 -7.063 1.00 91.06 93 ARG A N 1
ATOM 766 C CA . ARG A 1 93 ? -10.118 3.679 -6.364 1.00 91.06 93 ARG A CA 1
ATOM 767 C C . ARG A 1 93 ? -8.646 3.418 -6.053 1.00 91.06 93 ARG A C 1
ATOM 769 O O . ARG A 1 93 ? -8.330 2.380 -5.494 1.00 91.06 93 ARG A O 1
ATOM 776 N N . LYS A 1 94 ? -7.753 4.337 -6.414 1.00 93.12 94 LYS A N 1
ATOM 777 C CA . LYS A 1 94 ? -6.308 4.152 -6.233 1.00 93.12 94 LYS A CA 1
ATOM 778 C C . LYS A 1 94 ? -5.916 4.578 -4.827 1.00 93.12 94 LYS A C 1
ATOM 780 O O . LYS A 1 94 ? -6.322 5.653 -4.391 1.00 93.12 94 LYS A O 1
ATOM 785 N N . GLU A 1 95 ? -5.130 3.745 -4.167 1.00 93.94 95 GLU A N 1
ATOM 786 C CA . GLU A 1 95 ? -4.423 4.079 -2.941 1.00 93.94 95 GLU A CA 1
ATOM 787 C C . GLU A 1 95 ? -2.931 3.996 -3.240 1.00 93.94 95 GLU A C 1
ATOM 789 O O . GLU A 1 95 ? -2.375 2.915 -3.417 1.00 93.94 95 GLU A O 1
ATOM 794 N N . PHE A 1 96 ? -2.305 5.155 -3.370 1.00 94.25 96 PHE A N 1
ATOM 795 C CA . PHE A 1 96 ? -0.880 5.257 -3.633 1.00 94.25 96 PHE A CA 1
ATOM 796 C C . PHE A 1 96 ? -0.088 5.013 -2.349 1.00 94.25 96 PHE A C 1
ATOM 798 O O . PHE A 1 96 ? -0.519 5.416 -1.265 1.00 94.25 96 PHE A O 1
ATOM 805 N N . ALA A 1 97 ? 1.066 4.358 -2.458 1.00 93.19 97 ALA A N 1
ATOM 806 C CA . ALA A 1 97 ? 1.864 4.002 -1.292 1.00 93.19 97 ALA A CA 1
ATOM 807 C C . ALA A 1 97 ? 2.426 5.244 -0.586 1.00 93.19 97 ALA A C 1
ATOM 809 O O . ALA A 1 97 ? 2.490 5.286 0.643 1.00 93.19 97 ALA A O 1
ATOM 810 N N . TRP A 1 98 ? 2.823 6.256 -1.359 1.00 92.25 98 TRP A N 1
ATOM 811 C CA . TRP A 1 98 ? 3.423 7.476 -0.814 1.00 92.25 98 TRP A CA 1
ATOM 812 C C . TRP A 1 98 ? 3.224 8.731 -1.675 1.00 92.25 98 TRP A C 1
ATOM 814 O O . TRP A 1 98 ? 3.525 9.823 -1.196 1.00 92.25 98 TRP A O 1
ATOM 824 N N . PHE A 1 99 ? 2.703 8.628 -2.907 1.00 94.56 99 PHE A N 1
ATOM 825 C CA . PHE A 1 99 ? 2.317 9.820 -3.665 1.00 94.56 99 PHE A CA 1
ATOM 826 C C . PHE A 1 99 ? 1.192 10.584 -2.956 1.00 94.56 99 PHE A C 1
ATOM 828 O O . PHE A 1 99 ? 0.208 10.004 -2.489 1.00 94.56 99 PHE A O 1
ATOM 835 N N . SER A 1 100 ? 1.328 11.908 -2.923 1.00 93.38 100 SER A N 1
ATOM 836 C CA . SER A 1 100 ? 0.327 12.830 -2.404 1.00 93.38 100 SER A CA 1
ATOM 837 C C . SER A 1 100 ? 0.167 14.009 -3.355 1.00 93.38 100 SER A C 1
ATOM 839 O O . SER A 1 100 ? 1.147 14.511 -3.903 1.00 93.38 100 SER A O 1
ATOM 841 N N . TRP A 1 101 ? -1.071 14.475 -3.524 1.00 94.31 101 TRP A N 1
ATOM 842 C CA . TRP A 1 101 ? -1.356 15.694 -4.283 1.00 94.31 101 TRP A CA 1
ATOM 843 C C . TRP A 1 101 ? -0.931 16.962 -3.542 1.00 94.31 101 TRP A C 1
ATOM 845 O O . TRP A 1 101 ? -0.583 17.944 -4.190 1.00 94.31 101 TRP A O 1
ATOM 855 N N . ASP A 1 102 ? -0.918 16.923 -2.209 1.00 96.56 102 ASP A N 1
ATOM 856 C CA . ASP A 1 102 ? -0.530 18.064 -1.374 1.00 96.56 102 ASP A CA 1
ATOM 857 C C . ASP A 1 102 ? 0.991 18.290 -1.374 1.00 96.56 102 ASP A C 1
ATOM 859 O O . ASP A 1 102 ? 1.458 19.405 -1.158 1.00 96.56 102 ASP A O 1
ATOM 863 N N . ASP A 1 103 ? 1.767 17.234 -1.644 1.00 96.31 103 ASP A N 1
ATOM 864 C CA . ASP A 1 103 ? 3.224 17.288 -1.774 1.00 96.31 103 ASP A CA 1
ATOM 865 C C . ASP A 1 103 ? 3.709 16.316 -2.867 1.00 96.31 103 ASP A C 1
ATOM 867 O O . ASP A 1 103 ? 4.133 15.190 -2.584 1.00 96.31 103 ASP A O 1
ATOM 871 N N . PRO A 1 104 ? 3.634 16.716 -4.150 1.00 96.25 104 PRO A N 1
ATOM 872 C CA . PRO A 1 104 ? 4.043 15.862 -5.261 1.00 96.25 104 PRO A CA 1
ATOM 873 C C . PRO A 1 104 ? 5.566 15.841 -5.463 1.00 96.25 104 PRO A C 1
ATOM 875 O O . PRO A 1 104 ? 6.075 15.053 -6.266 1.00 96.25 104 PRO A O 1
ATOM 878 N N . LEU A 1 105 ? 6.322 16.710 -4.782 1.00 96.25 105 LEU A N 1
ATOM 879 C CA . LEU A 1 105 ? 7.743 16.907 -5.055 1.00 96.25 105 LEU A CA 1
ATOM 880 C C . LEU A 1 105 ? 8.584 15.642 -4.793 1.00 96.25 105 LEU A C 1
ATOM 882 O O . LEU A 1 105 ? 9.361 15.278 -5.685 1.00 96.25 105 LEU A O 1
ATOM 886 N N . PRO A 1 106 ? 8.424 14.913 -3.667 1.00 94.12 106 PRO A N 1
ATOM 887 C CA . PRO A 1 106 ? 9.132 13.655 -3.447 1.00 94.12 106 PRO A CA 1
ATOM 888 C C . PRO A 1 106 ? 8.928 12.668 -4.598 1.00 94.12 106 PRO A C 1
ATOM 890 O O . PRO A 1 106 ? 9.885 12.031 -5.045 1.00 94.12 106 PRO A O 1
ATOM 893 N N . PHE A 1 107 ? 7.698 12.581 -5.115 1.00 94.19 107 PHE A N 1
ATOM 894 C CA . PHE A 1 107 ? 7.351 11.679 -6.210 1.00 94.19 107 PHE A CA 1
ATOM 895 C C . PHE A 1 107 ? 8.126 12.000 -7.478 1.00 94.19 107 PHE A C 1
ATOM 897 O O . PHE A 1 107 ? 8.782 11.131 -8.056 1.00 94.19 107 PHE A O 1
ATOM 904 N N . LEU A 1 108 ? 8.135 13.273 -7.865 1.00 94.94 108 LEU A N 1
ATOM 905 C CA . LEU A 1 108 ? 8.866 13.740 -9.037 1.00 94.94 108 LEU A CA 1
ATOM 906 C C . LEU A 1 108 ? 10.379 13.531 -8.888 1.00 94.94 108 LEU A C 1
ATOM 908 O O . LEU A 1 108 ? 11.044 13.128 -9.841 1.00 94.94 108 LEU A O 1
ATOM 912 N N . MET A 1 109 ? 10.931 13.738 -7.690 1.00 95.56 109 MET A N 1
ATOM 913 C CA . MET A 1 109 ? 12.368 13.615 -7.433 1.00 95.56 109 MET A CA 1
ATOM 914 C C . MET A 1 109 ? 12.900 12.174 -7.472 1.00 95.56 109 MET A C 1
ATOM 916 O O . MET A 1 109 ? 14.109 11.972 -7.643 1.00 95.56 109 MET A O 1
ATOM 920 N N . VAL A 1 110 ? 12.052 11.161 -7.290 1.00 94.56 110 VAL A N 1
ATOM 921 C CA . VAL A 1 110 ? 12.478 9.753 -7.339 1.00 94.56 110 VAL A CA 1
ATOM 922 C C . VAL A 1 110 ? 12.804 9.311 -8.770 1.00 94.56 110 VAL A C 1
ATOM 924 O O . VAL A 1 110 ? 13.780 8.583 -8.974 1.00 94.56 110 VAL A O 1
ATOM 927 N N . TRP A 1 111 ? 12.078 9.800 -9.779 1.00 93.94 111 TRP A N 1
ATOM 928 C CA . TRP A 1 111 ? 12.245 9.359 -11.170 1.00 93.94 111 TRP A CA 1
ATOM 929 C C . TRP A 1 111 ? 13.635 9.653 -11.761 1.00 93.94 111 TRP A C 1
ATOM 931 O O . TRP A 1 111 ? 14.271 8.710 -12.246 1.00 93.94 111 TRP A O 1
ATOM 941 N N . PRO A 1 112 ? 14.190 10.882 -11.670 1.00 94.81 112 PRO A N 1
ATOM 942 C CA . PRO A 1 112 ? 15.552 11.152 -12.127 1.00 94.81 112 PRO A CA 1
ATOM 943 C C . PRO A 1 112 ? 16.596 10.323 -11.375 1.00 94.81 112 PRO A C 1
ATOM 945 O O . PRO A 1 112 ? 17.540 9.822 -11.984 1.00 94.81 112 PRO A O 1
ATOM 948 N N . ARG A 1 113 ? 16.424 10.121 -10.059 1.00 91.31 113 ARG A N 1
ATOM 949 C CA . ARG A 1 113 ? 17.353 9.306 -9.258 1.00 91.31 113 ARG A CA 1
ATOM 950 C C . ARG A 1 113 ? 17.381 7.860 -9.731 1.00 91.31 113 ARG A C 1
ATOM 952 O O . ARG A 1 113 ? 18.458 7.275 -9.840 1.00 91.31 113 ARG A O 1
ATOM 959 N N . ILE A 1 114 ? 16.222 7.283 -10.031 1.00 91.50 114 ILE A N 1
ATOM 960 C CA . ILE A 1 114 ? 16.133 5.925 -10.574 1.00 91.50 114 ILE A CA 1
ATOM 961 C C . ILE A 1 114 ? 16.732 5.861 -11.977 1.00 91.50 114 ILE A C 1
ATOM 963 O O . ILE A 1 114 ? 17.501 4.941 -12.255 1.00 91.50 114 ILE A O 1
ATOM 967 N N . ALA A 1 115 ? 16.457 6.848 -12.832 1.00 91.06 115 ALA A N 1
ATOM 968 C CA . ALA A 1 115 ? 17.031 6.916 -14.173 1.00 91.06 115 ALA A CA 1
ATOM 969 C C . ALA A 1 115 ? 18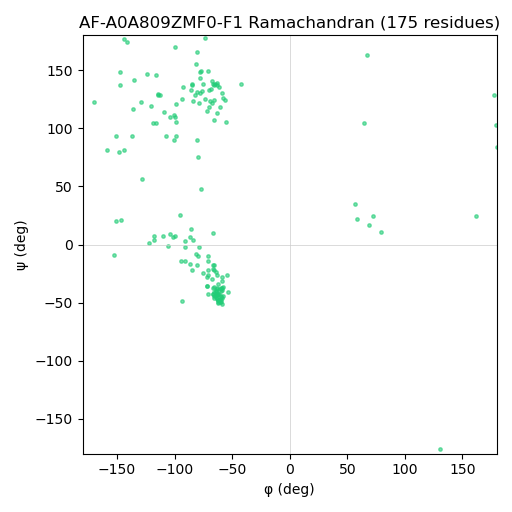.569 6.972 -14.135 1.00 91.06 115 ALA A C 1
ATOM 971 O O . ALA A 1 115 ? 19.233 6.157 -14.776 1.00 91.06 115 ALA A O 1
ATOM 972 N N . ILE A 1 116 ? 19.148 7.858 -13.315 1.00 93.25 116 ILE A N 1
ATOM 973 C CA . ILE A 1 116 ? 20.604 7.990 -13.142 1.00 93.25 116 ILE A CA 1
ATOM 974 C C . ILE A 1 116 ? 21.215 6.678 -12.636 1.00 93.25 116 ILE A C 1
ATOM 976 O O . ILE A 1 116 ? 22.236 6.226 -13.158 1.00 93.25 116 ILE A O 1
ATOM 980 N N . GLN A 1 117 ? 20.603 6.038 -11.636 1.00 89.31 117 GLN A N 1
ATOM 981 C CA . GLN A 1 117 ? 21.086 4.754 -11.119 1.00 89.31 117 GLN A CA 1
ATOM 982 C C . GLN A 1 117 ? 21.014 3.642 -12.174 1.00 89.31 117 GLN A C 1
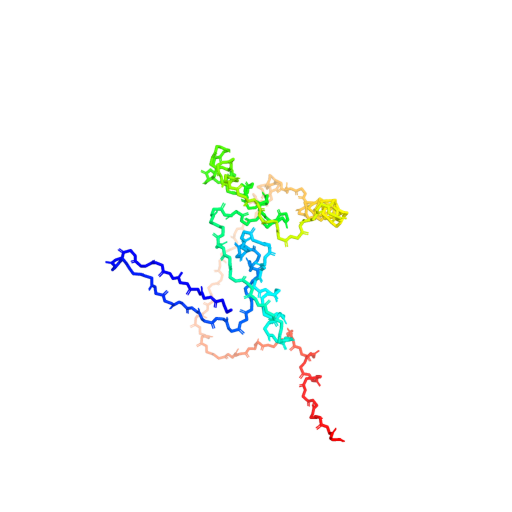ATOM 984 O O . GLN A 1 117 ? 21.956 2.855 -12.300 1.00 89.31 117 GLN A O 1
ATOM 989 N N . GLY A 1 118 ? 19.944 3.611 -12.971 1.00 88.44 118 GLY A N 1
ATOM 990 C CA . GLY A 1 118 ? 19.791 2.693 -14.098 1.00 88.44 118 GLY A CA 1
ATOM 991 C C . GLY A 1 118 ? 20.888 2.874 -15.149 1.00 88.44 118 GLY A C 1
ATOM 992 O O . GLY A 1 118 ? 21.560 1.905 -15.502 1.00 88.44 118 GLY A O 1
ATOM 993 N N . ILE A 1 119 ? 21.140 4.114 -15.580 1.00 92.25 119 ILE A N 1
ATOM 994 C CA . ILE A 1 119 ? 22.192 4.449 -16.554 1.00 92.25 119 ILE A CA 1
ATOM 995 C C . ILE A 1 119 ? 23.569 4.032 -16.029 1.00 92.25 119 ILE A C 1
ATOM 997 O O . ILE A 1 119 ? 24.314 3.345 -16.725 1.00 92.25 119 ILE A O 1
ATOM 1001 N N . ARG A 1 120 ? 23.905 4.371 -14.776 1.00 90.44 120 ARG A N 1
ATOM 1002 C CA . ARG A 1 120 ? 25.192 3.986 -14.164 1.00 90.44 120 ARG A CA 1
ATOM 1003 C C . ARG A 1 120 ? 25.374 2.470 -14.117 1.00 90.44 120 ARG A C 1
ATOM 1005 O O . ARG A 1 120 ? 26.485 1.987 -14.321 1.00 90.44 120 ARG A O 1
ATOM 1012 N N . LYS A 1 121 ? 24.300 1.716 -13.864 1.00 86.38 121 LYS A N 1
ATOM 1013 C CA . LYS A 1 121 ? 24.333 0.250 -13.874 1.00 86.38 121 LYS A CA 1
ATOM 1014 C C . LYS A 1 121 ? 24.597 -0.299 -15.278 1.00 86.38 121 LYS A C 1
ATOM 1016 O O . LYS A 1 121 ? 25.422 -1.193 -15.409 1.00 86.38 121 LYS A O 1
ATOM 1021 N N . ILE A 1 122 ? 23.964 0.263 -16.309 1.00 89.25 122 ILE A N 1
ATOM 1022 C CA . ILE A 1 122 ? 24.186 -0.125 -17.713 1.00 89.25 122 ILE A CA 1
ATOM 1023 C C . ILE A 1 122 ? 25.630 0.170 -18.137 1.00 89.25 122 ILE A C 1
ATOM 1025 O O . ILE A 1 122 ? 26.300 -0.709 -18.668 1.00 89.25 122 ILE A O 1
ATOM 1029 N N . LEU A 1 123 ? 26.146 1.364 -17.829 1.00 90.69 123 LEU A N 1
ATOM 1030 C CA . LEU A 1 123 ? 27.522 1.750 -18.162 1.00 90.69 123 LEU A CA 1
ATOM 1031 C C . LEU A 1 123 ? 28.574 0.861 -17.472 1.00 90.69 123 LEU A C 1
ATOM 1033 O O . LEU A 1 123 ? 29.612 0.575 -18.060 1.00 90.69 123 LEU A O 1
ATOM 1037 N N . ARG A 1 124 ? 28.305 0.382 -16.247 1.00 84.69 124 ARG A N 1
ATOM 1038 C CA . ARG A 1 124 ? 29.193 -0.548 -15.520 1.00 84.69 124 ARG A CA 1
ATOM 1039 C C . ARG A 1 124 ? 29.231 -1.960 -16.100 1.00 84.69 124 ARG A C 1
ATOM 1041 O O . ARG A 1 124 ? 30.227 -2.645 -15.904 1.00 84.69 124 ARG A O 1
ATOM 1048 N N . ILE A 1 125 ? 28.171 -2.404 -16.776 1.00 76.50 125 ILE A N 1
ATOM 1049 C CA . ILE A 1 125 ? 28.121 -3.742 -17.389 1.00 76.50 125 ILE A CA 1
ATOM 1050 C C . ILE A 1 125 ? 29.057 -3.822 -18.612 1.00 76.50 125 ILE A C 1
ATOM 1052 O O . ILE A 1 125 ? 29.436 -4.917 -19.019 1.00 76.50 125 ILE A O 1
ATOM 1056 N N . GLY A 1 126 ? 29.535 -2.677 -19.117 1.00 63.69 126 GLY A N 1
ATOM 1057 C CA . GLY A 1 126 ? 30.455 -2.597 -20.247 1.00 63.69 126 GLY A CA 1
ATOM 1058 C C . GLY A 1 126 ? 29.809 -3.059 -21.561 1.00 63.69 126 GLY A C 1
ATOM 1059 O O . GLY A 1 126 ? 28.755 -3.698 -21.561 1.00 63.69 126 GLY A O 1
ATOM 1060 N N . PRO A 1 127 ? 30.402 -2.732 -22.720 1.00 66.31 127 PRO A N 1
ATOM 1061 C CA . PRO A 1 127 ? 29.961 -3.319 -23.976 1.00 66.31 127 PRO A CA 1
ATOM 1062 C C . PRO A 1 127 ? 30.148 -4.840 -23.911 1.00 66.31 127 PRO A C 1
ATOM 1064 O O . PRO A 1 127 ? 31.189 -5.327 -23.463 1.00 66.31 127 PRO A O 1
ATOM 1067 N N . PHE A 1 128 ? 29.140 -5.591 -24.363 1.00 56.97 128 PHE A N 1
ATOM 1068 C CA . PHE A 1 128 ? 29.234 -7.037 -24.542 1.00 56.97 128 PHE A CA 1
ATOM 1069 C C . PHE A 1 128 ? 30.431 -7.326 -25.457 1.00 56.97 128 PHE A C 1
ATOM 1071 O O . PHE A 1 128 ? 30.379 -7.052 -26.656 1.00 56.97 128 PHE A O 1
ATOM 1078 N N . LYS A 1 129 ? 31.541 -7.825 -24.898 1.00 59.69 129 LYS A N 1
ATOM 1079 C CA . LYS A 1 129 ? 32.677 -8.272 -25.708 1.00 59.69 129 LYS A CA 1
ATOM 1080 C C . LYS A 1 129 ? 32.199 -9.482 -26.505 1.00 59.69 129 LYS A C 1
ATOM 1082 O O . LYS A 1 129 ? 31.982 -10.546 -25.930 1.00 59.69 129 LYS A O 1
ATOM 1087 N N . SER A 1 130 ? 31.995 -9.320 -27.810 1.00 58.16 130 SER A N 1
ATOM 1088 C CA . SER A 1 130 ? 31.695 -10.445 -28.690 1.00 58.16 130 SER A CA 1
ATOM 1089 C C . SER A 1 130 ? 32.849 -11.452 -28.614 1.00 58.16 130 SER A C 1
ATOM 1091 O O . SER A 1 130 ? 34.022 -11.101 -28.736 1.00 58.16 130 SER A O 1
ATOM 1093 N N . ASN A 1 131 ? 32.526 -12.730 -28.408 1.00 58.12 131 ASN A N 1
ATOM 1094 C CA . ASN A 1 131 ? 33.505 -13.824 -28.324 1.00 58.12 131 ASN A CA 1
ATOM 1095 C C . ASN A 1 131 ? 34.241 -14.105 -29.657 1.00 58.12 131 ASN A C 1
ATOM 1097 O O . ASN A 1 131 ? 34.972 -15.089 -29.747 1.00 58.12 131 ASN A O 1
ATOM 1101 N N . ALA A 1 132 ? 34.096 -13.253 -30.678 1.00 55.84 132 ALA A N 1
ATOM 1102 C CA . ALA A 1 132 ? 34.713 -13.424 -31.994 1.00 55.84 132 ALA A CA 1
ATOM 1103 C C . ALA A 1 132 ? 36.252 -13.493 -31.929 1.00 55.84 132 ALA A C 1
ATOM 1105 O O . ALA A 1 132 ? 36.873 -14.181 -32.730 1.00 55.84 132 ALA A O 1
ATOM 1106 N N . ALA A 1 133 ? 36.874 -12.861 -30.928 1.00 52.78 133 ALA A N 1
ATOM 1107 C CA . ALA A 1 133 ? 38.325 -12.901 -30.746 1.00 52.78 133 ALA A CA 1
ATOM 1108 C C . ALA A 1 133 ? 38.848 -14.171 -30.038 1.00 52.78 133 ALA A C 1
ATOM 1110 O O . ALA A 1 133 ? 40.057 -14.361 -29.968 1.00 52.78 133 ALA A O 1
ATOM 1111 N N . ARG A 1 134 ? 37.978 -15.043 -29.498 1.00 49.72 134 ARG A N 1
ATOM 1112 C CA . ARG A 1 134 ? 38.407 -16.223 -28.719 1.00 49.72 134 ARG A CA 1
ATOM 1113 C C . ARG A 1 134 ? 38.605 -17.487 -29.564 1.00 49.72 134 ARG A C 1
ATOM 1115 O O . ARG A 1 134 ? 39.233 -18.422 -29.084 1.00 49.72 134 ARG A O 1
ATOM 1122 N N . GLN A 1 135 ? 38.112 -17.512 -30.806 1.00 53.50 135 GLN A N 1
ATOM 1123 C CA . GLN A 1 135 ? 38.289 -18.649 -31.724 1.00 53.50 135 GLN A CA 1
ATOM 1124 C C . GLN A 1 135 ? 39.610 -18.610 -32.507 1.00 53.50 135 GLN A C 1
ATOM 1126 O O . GLN A 1 135 ? 40.090 -19.658 -32.924 1.00 53.50 135 GLN A O 1
ATOM 1131 N N . SER A 1 136 ? 40.251 -17.446 -32.667 1.00 51.25 136 SER A N 1
ATOM 1132 C CA . SER A 1 136 ? 41.538 -17.361 -33.375 1.00 51.25 136 SER A CA 1
ATOM 1133 C C . SER A 1 136 ? 42.738 -17.760 -32.508 1.00 51.25 136 SER A C 1
ATOM 1135 O O . SER A 1 136 ? 43.795 -18.078 -33.044 1.00 51.25 136 SER A O 1
ATOM 1137 N N . THR A 1 137 ? 42.593 -17.792 -31.177 1.00 48.84 137 THR A N 1
ATOM 1138 C CA . THR A 1 137 ? 43.692 -18.133 -30.252 1.00 48.84 137 THR A CA 1
ATOM 1139 C C . THR A 1 137 ? 43.726 -19.613 -29.847 1.00 48.84 137 THR A C 1
ATOM 1141 O O . THR A 1 137 ? 44.742 -20.067 -29.331 1.00 48.84 137 THR A O 1
ATOM 1144 N N . SER A 1 138 ? 42.666 -20.396 -30.093 1.00 47.84 138 SER A N 1
ATOM 1145 C CA . SER A 1 138 ? 42.623 -21.827 -29.737 1.00 47.84 138 SER A CA 1
ATOM 1146 C C . SER A 1 138 ? 43.122 -22.772 -30.837 1.00 47.84 138 SER A C 1
ATOM 1148 O O . SER A 1 138 ? 43.189 -23.974 -30.609 1.00 47.84 138 SER A O 1
ATOM 1150 N N . ALA A 1 139 ? 43.501 -22.263 -32.014 1.00 48.69 139 ALA A N 1
ATOM 1151 C CA . ALA A 1 139 ? 44.005 -23.086 -33.119 1.00 48.69 139 ALA A CA 1
ATOM 1152 C C . ALA A 1 139 ? 45.482 -23.522 -32.967 1.00 48.69 139 ALA A C 1
ATOM 1154 O O . ALA A 1 139 ? 45.989 -24.241 -33.821 1.00 48.69 139 ALA A O 1
ATOM 1155 N N . GLY A 1 140 ? 46.185 -23.100 -31.906 1.00 48.91 140 GLY A N 1
ATOM 1156 C CA . GLY A 1 140 ? 47.636 -23.305 -31.771 1.00 48.91 140 GLY A CA 1
ATOM 1157 C C . GLY A 1 140 ? 48.119 -24.061 -30.532 1.00 48.91 140 GLY A C 1
ATOM 1158 O O . GLY A 1 140 ? 49.327 -24.205 -30.367 1.00 48.91 140 GLY A O 1
ATOM 1159 N N . GLN A 1 141 ? 47.239 -24.531 -29.643 1.00 49.28 141 GLN A N 1
ATOM 1160 C CA . GLN A 1 141 ? 47.675 -25.138 -28.382 1.00 49.28 141 GLN A CA 1
ATOM 1161 C C . GLN A 1 141 ? 47.480 -26.656 -28.408 1.00 49.28 141 GLN A C 1
ATOM 1163 O O . GLN A 1 141 ? 46.408 -27.171 -28.106 1.00 49.28 141 GLN A O 1
ATOM 1168 N N . ALA A 1 142 ? 48.540 -27.366 -28.806 1.00 50.00 142 ALA A N 1
ATOM 1169 C CA . ALA A 1 142 ? 48.617 -28.819 -28.732 1.00 50.00 142 ALA A CA 1
ATOM 1170 C C . ALA A 1 142 ? 48.366 -29.291 -27.289 1.00 50.00 142 ALA A C 1
ATOM 1172 O O . ALA A 1 142 ? 49.045 -28.870 -26.349 1.00 50.00 142 ALA A O 1
ATOM 1173 N N . SER A 1 143 ? 47.380 -30.169 -27.126 1.00 50.69 143 SER A N 1
ATOM 1174 C CA . SER A 1 143 ? 47.051 -30.842 -25.873 1.00 50.69 143 SER A CA 1
ATOM 1175 C C . SER A 1 143 ? 48.216 -31.731 -25.428 1.00 50.69 143 SER A C 1
ATOM 1177 O O . SER A 1 143 ? 48.520 -32.732 -26.079 1.00 50.69 143 SER A O 1
ATOM 1179 N N . LYS A 1 144 ? 48.866 -31.384 -24.312 1.00 50.47 144 LYS A N 1
ATOM 1180 C CA . LYS A 1 144 ? 49.708 -32.332 -23.567 1.00 50.47 144 LYS A CA 1
ATOM 1181 C C . LYS A 1 144 ? 48.803 -33.420 -22.969 1.00 50.47 144 LYS A C 1
ATOM 1183 O O . LYS A 1 144 ? 47.740 -33.065 -22.465 1.00 50.47 144 LYS A O 1
ATOM 1188 N N . PRO A 1 145 ? 49.193 -34.705 -23.000 1.00 46.09 145 PRO A N 1
ATOM 1189 C CA . PRO A 1 145 ? 48.417 -35.751 -22.348 1.00 46.09 145 PRO A CA 1
ATOM 1190 C C . PRO A 1 145 ? 48.433 -35.550 -20.829 1.00 46.09 145 PRO A C 1
ATOM 1192 O O . PRO A 1 145 ? 49.476 -35.229 -20.250 1.00 46.09 145 PRO A O 1
ATOM 1195 N N . ASP A 1 146 ? 47.270 -35.735 -20.206 1.00 52.34 146 ASP A N 1
ATOM 1196 C CA . ASP A 1 146 ? 47.086 -35.647 -18.760 1.00 52.34 146 ASP A CA 1
ATOM 1197 C C . ASP A 1 146 ? 48.001 -36.642 -18.036 1.00 52.34 146 ASP A C 1
ATOM 1199 O O . ASP A 1 146 ? 47.983 -37.848 -18.294 1.00 52.34 146 ASP A O 1
ATOM 1203 N N . GLN A 1 147 ? 48.796 -36.138 -17.091 1.00 54.25 147 GLN A N 1
ATOM 1204 C CA . GLN A 1 147 ? 49.451 -36.991 -16.106 1.00 54.25 147 GLN A CA 1
ATOM 1205 C C . GLN A 1 147 ? 48.385 -37.503 -15.134 1.00 54.25 147 GLN A C 1
ATOM 1207 O O . GLN A 1 147 ? 47.793 -36.729 -14.382 1.00 54.25 147 GLN A O 1
ATOM 1212 N N . ALA A 1 148 ? 48.149 -38.814 -15.143 1.00 48.53 148 ALA A N 1
ATOM 1213 C CA . ALA A 1 148 ? 47.291 -39.473 -14.171 1.00 48.53 148 ALA A CA 1
ATOM 1214 C C . ALA A 1 148 ? 47.852 -39.272 -12.751 1.00 48.53 148 ALA A C 1
ATOM 1216 O O . ALA A 1 148 ? 48.962 -39.713 -12.447 1.00 48.53 148 ALA A O 1
ATOM 1217 N N . MET A 1 149 ? 47.086 -38.613 -11.878 1.00 45.50 149 MET A N 1
ATOM 1218 C CA . MET A 1 149 ? 47.398 -38.545 -10.449 1.00 45.50 149 MET A CA 1
ATOM 1219 C C . MET A 1 149 ? 46.858 -39.786 -9.719 1.00 45.50 149 MET A C 1
ATOM 1221 O O . MET A 1 149 ? 45.726 -40.198 -9.983 1.00 45.50 149 MET A O 1
ATOM 1225 N N . PRO A 1 150 ? 47.621 -40.377 -8.782 1.00 45.50 150 PRO A N 1
ATOM 1226 C CA . PRO A 1 150 ? 47.150 -41.498 -7.978 1.00 45.50 150 PRO A CA 1
ATOM 1227 C C . PRO A 1 150 ? 46.051 -41.051 -7.003 1.00 45.50 150 PRO A C 1
ATOM 1229 O O . PRO A 1 150 ? 46.178 -40.041 -6.308 1.00 45.50 150 PRO A O 1
ATOM 1232 N N . ILE A 1 151 ? 44.973 -41.834 -6.930 1.00 52.28 151 ILE A N 1
ATOM 1233 C CA . ILE A 1 151 ? 43.850 -41.623 -6.010 1.00 52.28 151 ILE A CA 1
ATOM 1234 C C . ILE A 1 151 ? 44.243 -42.147 -4.623 1.00 52.28 151 ILE A C 1
ATOM 1236 O O . ILE A 1 151 ? 43.789 -43.202 -4.190 1.00 52.28 151 ILE A O 1
ATOM 1240 N N . THR A 1 152 ? 45.086 -41.406 -3.908 1.00 47.53 152 THR A N 1
ATOM 1241 C CA . THR A 1 152 ? 45.332 -41.663 -2.483 1.00 47.53 152 THR A CA 1
ATOM 1242 C C . THR A 1 152 ? 45.365 -40.335 -1.744 1.00 47.53 152 THR A C 1
ATOM 1244 O O . THR A 1 152 ? 46.392 -39.666 -1.693 1.00 47.53 152 THR A O 1
ATOM 1247 N N . GLY A 1 153 ? 44.219 -39.917 -1.201 1.00 43.88 153 GLY A N 1
ATOM 1248 C CA . GLY A 1 153 ? 44.157 -38.677 -0.422 1.00 43.88 153 GLY A CA 1
ATOM 1249 C C . GLY A 1 153 ? 42.781 -38.050 -0.202 1.00 43.88 153 GLY A C 1
ATOM 1250 O O . GLY A 1 153 ? 42.718 -36.850 0.041 1.00 43.88 153 GLY A O 1
ATOM 1251 N N . TYR A 1 154 ? 41.675 -38.800 -0.256 1.00 40.22 154 TYR A N 1
ATOM 1252 C CA . TYR A 1 154 ? 40.424 -38.319 0.343 1.00 40.22 154 TYR A CA 1
ATOM 1253 C C . TYR A 1 154 ? 40.479 -38.574 1.851 1.00 40.22 154 TYR A C 1
ATOM 1255 O O . TYR A 1 154 ? 40.116 -39.642 2.332 1.00 40.22 154 TYR A O 1
ATOM 1263 N N . GLY A 1 155 ? 40.987 -37.596 2.600 1.00 38.31 155 GLY A N 1
ATOM 1264 C CA . GLY A 1 155 ? 41.051 -37.685 4.053 1.00 38.31 155 GLY A CA 1
ATOM 1265 C C . GLY A 1 155 ? 41.690 -36.463 4.699 1.00 38.31 155 GLY A C 1
ATOM 1266 O O . GLY A 1 155 ? 42.905 -36.347 4.743 1.00 38.31 155 GLY A O 1
ATOM 1267 N N . ALA A 1 156 ? 40.837 -35.608 5.264 1.00 39.09 156 ALA A N 1
ATOM 1268 C CA . ALA A 1 156 ? 41.147 -34.620 6.295 1.00 39.09 156 ALA A CA 1
ATOM 1269 C C . ALA A 1 156 ? 42.115 -33.472 5.928 1.00 39.09 156 ALA A C 1
ATOM 1271 O O . ALA A 1 156 ? 43.331 -33.587 6.036 1.00 39.09 156 ALA A O 1
ATOM 1272 N N . ARG A 1 157 ? 41.559 -32.270 5.724 1.00 37.44 157 ARG A N 1
ATOM 1273 C CA . ARG A 1 157 ? 41.587 -31.201 6.746 1.00 37.44 157 ARG A CA 1
ATOM 1274 C C . ARG A 1 157 ? 40.942 -29.914 6.232 1.00 37.44 157 ARG A C 1
ATOM 1276 O O . ARG A 1 157 ? 41.297 -29.366 5.196 1.00 37.44 157 ARG A O 1
ATOM 1283 N N . SER A 1 158 ? 40.017 -29.432 7.051 1.00 43.44 158 SER A N 1
ATOM 1284 C CA . SER A 1 158 ? 39.467 -28.083 7.097 1.00 43.44 158 SER A CA 1
ATOM 1285 C C . SER A 1 158 ? 40.518 -26.983 6.932 1.00 43.44 158 SER A C 1
ATOM 1287 O O . SER A 1 158 ? 41.542 -27.009 7.618 1.00 43.44 158 SER A O 1
ATOM 1289 N N . ARG A 1 159 ? 40.193 -25.951 6.148 1.00 38.69 159 ARG A N 1
ATOM 1290 C CA . ARG A 1 159 ? 40.617 -24.564 6.399 1.00 38.69 159 ARG A CA 1
ATOM 1291 C C . ARG A 1 159 ? 39.683 -23.593 5.662 1.00 38.69 159 ARG A C 1
ATOM 1293 O O . ARG A 1 159 ? 39.981 -23.125 4.572 1.00 38.69 159 ARG A O 1
ATOM 1300 N N . LEU A 1 160 ? 38.528 -23.321 6.273 1.00 37.91 160 LEU A N 1
ATOM 1301 C CA . LEU A 1 160 ? 37.749 -22.107 6.021 1.00 37.91 160 LEU A CA 1
ATOM 1302 C C . LEU A 1 160 ? 38.058 -21.112 7.143 1.00 37.91 160 LEU A C 1
ATOM 1304 O O . LEU A 1 160 ? 37.455 -21.139 8.209 1.00 37.91 160 LEU A O 1
ATOM 1308 N N . THR A 1 161 ? 39.027 -20.252 6.876 1.00 35.16 161 THR A N 1
ATOM 1309 C CA . THR A 1 161 ? 39.286 -18.965 7.533 1.00 35.16 161 THR A CA 1
ATOM 1310 C C . THR A 1 161 ? 39.859 -18.085 6.415 1.00 35.16 161 THR A C 1
ATOM 1312 O O . THR A 1 161 ? 40.641 -18.571 5.609 1.00 35.16 161 THR A O 1
ATOM 1315 N N . SER A 1 162 ? 39.527 -16.814 6.212 1.00 37.28 162 SER A N 1
ATOM 1316 C CA . SER A 1 162 ? 38.895 -15.803 7.049 1.00 37.28 162 SER A CA 1
ATOM 1317 C C . SER A 1 162 ? 38.570 -14.609 6.141 1.00 37.28 162 SER A C 1
ATOM 1319 O O . SER A 1 162 ? 39.496 -14.067 5.549 1.00 37.28 162 SER A O 1
ATOM 1321 N N . ILE A 1 163 ? 37.304 -14.185 6.043 1.00 42.66 163 ILE A N 1
ATOM 1322 C CA . ILE A 1 163 ? 36.930 -12.777 5.807 1.00 42.66 163 ILE A CA 1
ATOM 1323 C C . ILE A 1 163 ? 35.591 -12.548 6.517 1.00 42.66 163 ILE A C 1
ATOM 1325 O O . ILE A 1 163 ? 34.550 -12.636 5.886 1.00 42.66 163 ILE A O 1
ATOM 1329 N N . MET A 1 164 ? 35.619 -12.349 7.835 1.00 41.94 164 MET A N 1
ATOM 1330 C CA . MET A 1 164 ? 34.644 -11.576 8.631 1.00 41.94 164 MET A CA 1
ATOM 1331 C C . MET A 1 164 ? 35.109 -11.642 10.093 1.00 41.94 164 MET A C 1
ATOM 1333 O O . MET A 1 164 ? 34.706 -12.524 10.844 1.00 41.94 164 MET A O 1
ATOM 1337 N N . GLY A 1 165 ? 36.031 -10.758 10.481 1.00 48.94 165 GLY A N 1
ATOM 1338 C CA . GLY A 1 165 ? 36.754 -10.882 11.750 1.00 48.94 165 GLY A CA 1
ATOM 1339 C C . GLY A 1 165 ? 37.132 -9.579 12.449 1.00 48.94 165 GLY A C 1
ATOM 1340 O O . GLY A 1 165 ? 38.037 -9.618 13.274 1.00 48.94 165 GLY A O 1
ATOM 1341 N N . PRO A 1 166 ? 36.481 -8.436 12.167 1.00 48.38 166 PRO A N 1
ATOM 1342 C CA . PRO A 1 166 ? 36.078 -7.632 13.323 1.00 48.38 166 PRO A CA 1
ATOM 1343 C C . PRO A 1 166 ? 34.806 -6.809 13.057 1.00 48.38 166 PRO A C 1
ATOM 1345 O O . PRO A 1 166 ? 34.878 -5.690 12.560 1.00 48.38 166 PRO A O 1
ATOM 1348 N N . LEU A 1 167 ? 33.628 -7.335 13.410 1.00 44.97 167 LEU A N 1
ATOM 1349 C CA . LEU A 1 167 ? 32.430 -6.494 13.602 1.00 44.97 167 LEU A CA 1
ATOM 1350 C C . LEU A 1 167 ? 31.425 -7.064 14.621 1.00 44.97 167 LEU A C 1
ATOM 1352 O O . LEU A 1 167 ? 30.259 -6.691 14.626 1.00 44.97 167 LEU A O 1
ATOM 1356 N N . TRP A 1 168 ? 31.886 -7.965 15.495 1.00 45.91 168 TRP A N 1
ATOM 1357 C CA . TRP A 1 168 ? 31.064 -8.630 16.518 1.00 45.91 168 TRP A CA 1
ATOM 1358 C C . TRP A 1 168 ? 31.505 -8.336 17.961 1.00 45.91 168 TRP A C 1
ATOM 1360 O O . TRP A 1 168 ? 30.958 -8.907 18.894 1.00 45.91 168 TRP A O 1
ATOM 1370 N N . GLN A 1 169 ? 32.459 -7.420 18.170 1.00 47.53 169 GLN A N 1
ATOM 1371 C CA . GLN A 1 169 ? 32.908 -7.011 19.512 1.00 47.53 169 GLN A CA 1
ATOM 1372 C C . GLN A 1 169 ? 32.299 -5.686 20.013 1.00 47.53 169 GLN A C 1
ATOM 1374 O O . GLN A 1 169 ? 32.672 -5.219 21.085 1.00 47.53 169 GLN A O 1
ATOM 1379 N N . SER A 1 170 ? 31.335 -5.087 19.303 1.00 51.41 170 SER A N 1
ATOM 1380 C CA . SER A 1 170 ? 30.642 -3.863 19.756 1.00 51.41 170 SER A CA 1
ATOM 1381 C C . SER A 1 170 ? 29.204 -4.074 20.258 1.00 51.41 170 SER A C 1
ATOM 1383 O O . SER A 1 170 ? 28.589 -3.107 20.697 1.00 51.41 170 SER A O 1
ATOM 1385 N N . LEU A 1 171 ? 28.664 -5.301 20.242 1.00 47.56 171 LEU A N 1
ATOM 1386 C CA . LEU A 1 171 ? 27.250 -5.574 20.571 1.00 47.56 171 LEU A CA 1
ATOM 1387 C C . LEU A 1 171 ? 27.005 -6.313 21.898 1.00 47.56 171 LEU A C 1
ATOM 1389 O O . LEU A 1 171 ? 25.866 -6.643 22.206 1.00 47.56 171 LEU A O 1
ATOM 1393 N N . THR A 1 172 ? 28.032 -6.528 22.723 1.00 57.66 172 THR A N 1
ATOM 1394 C CA . THR A 1 172 ? 27.877 -7.148 24.054 1.00 57.66 172 THR A CA 1
ATOM 1395 C C . THR A 1 172 ? 28.531 -6.311 25.150 1.00 57.66 172 THR A C 1
ATOM 1397 O O . THR A 1 172 ? 29.395 -6.793 25.883 1.00 57.66 172 THR A O 1
ATOM 1400 N N . ARG A 1 173 ? 28.135 -5.039 25.269 1.00 44.16 173 ARG A N 1
ATOM 1401 C CA . ARG A 1 173 ? 28.306 -4.315 26.536 1.00 44.16 173 ARG A CA 1
ATOM 1402 C C . ARG A 1 173 ? 27.014 -4.438 27.351 1.00 44.16 173 ARG A C 1
ATOM 1404 O O . ARG A 1 173 ? 25.958 -4.106 26.815 1.00 44.16 173 ARG A O 1
ATOM 1411 N N . PRO A 1 174 ? 27.072 -4.920 28.604 1.00 48.34 174 PRO A N 1
ATOM 1412 C CA . PRO A 1 174 ? 25.939 -4.835 29.509 1.00 48.34 174 PRO A CA 1
ATOM 1413 C C . PRO A 1 174 ? 25.683 -3.367 29.862 1.00 48.34 174 PRO A C 1
ATOM 1415 O O . PRO A 1 174 ? 26.626 -2.593 30.034 1.00 48.34 174 PRO A O 1
ATOM 1418 N N . TRP A 1 175 ? 24.407 -2.994 29.937 1.00 47.94 175 TRP A N 1
ATOM 1419 C CA . TRP A 1 175 ? 23.980 -1.724 30.515 1.00 47.94 175 TRP A CA 1
ATOM 1420 C C . TRP A 1 175 ? 24.283 -1.773 32.015 1.00 47.94 175 TRP A C 1
ATOM 1422 O O . TRP A 1 175 ? 23.850 -2.701 32.693 1.00 47.94 175 TRP A O 1
ATOM 1432 N N . SER A 1 176 ? 25.079 -0.828 32.502 1.00 53.03 176 SER A N 1
ATOM 1433 C CA . SER A 1 176 ? 25.224 -0.543 33.929 1.00 53.03 176 SER A CA 1
ATOM 1434 C C . SER A 1 176 ? 24.234 0.558 34.304 1.00 53.03 176 SER A C 1
ATOM 1436 O O . SER A 1 176 ? 24.114 1.521 33.542 1.00 53.03 176 SER A O 1
ATOM 1438 N N . ASP A 1 177 ? 23.556 0.359 35.435 1.00 53.56 177 ASP A N 1
ATOM 1439 C CA . ASP A 1 177 ? 22.569 1.253 36.061 1.00 53.56 177 ASP A CA 1
ATOM 1440 C C . ASP A 1 177 ? 23.040 2.708 36.235 1.00 53.56 177 ASP A C 1
ATOM 1442 O O . ASP A 1 177 ? 24.256 2.927 36.466 1.00 53.56 177 ASP A O 1
#

Solvent-accessible surface area (backbone atoms only — not comparable to full-atom values): 11780 Å² total; per-residue (Å²): 111,30,76,43,68,43,78,40,82,92,79,74,42,76,41,82,75,47,79,42,96,42,82,48,97,67,40,69,60,58,28,26,76,80,71,49,28,56,68,60,49,50,52,29,58,79,68,73,44,87,81,81,87,68,53,79,48,79,62,55,32,78,42,50,81,71,56,49,60,57,50,50,53,54,32,37,75,68,71,75,42,52,73,68,58,56,61,56,63,64,63,58,51,78,42,58,72,77,69,38,90,92,56,48,62,68,58,62,58,47,54,60,54,52,51,53,53,52,52,55,54,55,64,70,68,49,81,84,77,71,69,75,74,62,66,75,67,66,80,74,71,81,82,75,81,83,80,85,74,81,94,76,79,93,71,88,81,91,82,94,80,84,93,88,86,86,87,76,87,82,80,79,74,82,88,76,134

Sequence (177 aa):
MDLDFRFDERDQKYKLLDFNPRIGAQFRVFVDDNGLDVARALYRDLTGQTVRRSKQVDGRVFVLEPEDLRASVNYARRSELSARAWLQSFKGRKEFAWFSWDDPLPFLMVWPRIAIQGIRKILRIGPFKSNAARQSTSAGQASKPDQAMPITGYGARSRLTSIMGPLWQSLTRPWSD

Foldseek 3Di:
DDWDWDQDPVVRDIDTDDDDPDQDLPQCLFQFPVRDTPVNVVVCVVVVHDDDDGHGDPFEQEDEPPVNVVVQVVCVVVVNDDPVNVVVSNPGHYDYSDADPVDNPVVVVVVVVVVVVVVVVVVVVPPDPPCPVVVVVPPPDDDDDDDDDDPDDPDDDDDDDDDDPPDPVPPDDDDDD

pLDDT: mean 80.11, std 20.83, range [35.16, 97.94]

Mean predicted aligned error: 15.0 Å

Organism: NCBI:txid1355477

Secondary structure (DSSP, 8-state):
-EEEEEEETTTTEEEEEEEESS--TTGGGG-BTTS--HHHHHHHHHTT-------B---EEEE-TTHHHHHHHHHHHTTSS-HHHHHHHT-SEEEESS--SS--HHHHHHHHHHHHHHHHHHHHH-----GGGGSSSGGG---PPP-PPP------------S--SSSSSS-PPPP-

Radius of gyration: 28.95 Å; Cα contacts (8 Å, |Δi|>4): 120; chains: 1; bounding box: 68×60×69 Å